Protein AF-A0A929VY79-F1 (afdb_monomer_lite)

Radius of gyration: 21.73 Å; chains: 1; bounding box: 60×68×53 Å

Structure (mmCIF, N/CA/C/O backbone):
data_AF-A0A929VY79-F1
#
_entry.id   AF-A0A929VY79-F1
#
loop_
_atom_site.group_PDB
_atom_site.id
_atom_site.type_symbol
_atom_site.label_atom_id
_atom_site.label_alt_id
_atom_site.label_comp_id
_atom_site.label_asym_id
_atom_site.label_entity_id
_atom_site.label_seq_id
_atom_site.pdbx_PDB_ins_code
_atom_site.Cartn_x
_atom_site.Cartn_y
_atom_site.Cartn_z
_atom_site.occupancy
_atom_site.B_iso_or_equiv
_atom_site.auth_seq_id
_atom_site.auth_comp_id
_atom_site.auth_asym_id
_atom_site.auth_atom_id
_atom_site.pdbx_PDB_model_num
ATOM 1 N N . MET A 1 1 ? 11.518 -17.058 -21.622 1.00 35.19 1 MET A N 1
ATOM 2 C CA . MET A 1 1 ? 11.245 -16.508 -20.277 1.00 35.19 1 MET A CA 1
ATOM 3 C C . MET A 1 1 ? 9.741 -16.326 -20.162 1.00 35.19 1 MET A C 1
ATOM 5 O O . MET A 1 1 ? 9.168 -15.669 -21.018 1.00 35.19 1 MET A O 1
ATOM 9 N N . LYS A 1 2 ? 9.074 -17.011 -19.225 1.00 28.89 2 LYS A N 1
ATOM 10 C CA . LYS A 1 2 ? 7.622 -16.865 -19.036 1.00 28.89 2 LYS A CA 1
ATOM 11 C C . LYS A 1 2 ? 7.381 -15.533 -18.327 1.00 28.89 2 LYS A C 1
ATOM 13 O O . LYS A 1 2 ? 7.848 -15.357 -17.208 1.00 28.89 2 LYS A O 1
ATOM 18 N N . HIS A 1 3 ? 6.718 -14.594 -18.994 1.00 31.27 3 HIS A N 1
ATOM 19 C CA . HIS A 1 3 ? 6.299 -13.338 -18.381 1.00 31.27 3 HIS A CA 1
ATOM 20 C C . HIS A 1 3 ? 5.270 -13.657 -17.288 1.00 31.27 3 HIS A C 1
ATOM 22 O O . HIS A 1 3 ? 4.170 -14.117 -17.598 1.00 31.27 3 HIS A O 1
ATOM 28 N N . LYS A 1 4 ? 5.642 -13.469 -16.015 1.00 34.84 4 LYS A N 1
ATOM 29 C CA . LYS A 1 4 ? 4.713 -13.563 -14.882 1.00 34.84 4 LYS A CA 1
ATOM 30 C C . LYS A 1 4 ? 3.628 -12.502 -15.065 1.00 34.84 4 LYS A C 1
ATOM 32 O O . LYS A 1 4 ? 3.934 -11.320 -15.214 1.00 34.84 4 LYS A O 1
ATOM 37 N N . LYS A 1 5 ? 2.364 -12.919 -15.102 1.00 34.12 5 LYS A N 1
ATOM 38 C CA . LYS A 1 5 ? 1.226 -12.026 -15.344 1.00 34.12 5 LYS A CA 1
ATOM 39 C C . LYS A 1 5 ? 0.793 -11.383 -14.022 1.00 34.12 5 LYS A C 1
ATOM 41 O O . LYS A 1 5 ? 0.093 -12.012 -13.226 1.00 34.12 5 LYS A O 1
ATOM 46 N N . PHE A 1 6 ? 1.236 -10.150 -13.793 1.00 30.81 6 PHE A N 1
ATOM 47 C CA . PHE A 1 6 ? 0.768 -9.295 -12.702 1.00 30.81 6 PHE A CA 1
ATOM 48 C C . PHE A 1 6 ? -0.335 -8.371 -13.220 1.00 30.81 6 PHE A C 1
ATOM 50 O O . PHE A 1 6 ? -0.152 -7.692 -14.229 1.00 30.81 6 PHE A O 1
ATOM 57 N N . GLU A 1 7 ? -1.474 -8.335 -12.533 1.00 37.69 7 GLU A N 1
ATOM 58 C CA . GLU A 1 7 ? -2.544 -7.373 -12.808 1.00 37.69 7 GLU A CA 1
ATOM 59 C C . GLU A 1 7 ? -2.529 -6.312 -11.704 1.00 37.69 7 GLU A C 1
ATOM 61 O O . GLU A 1 7 ? -2.664 -6.631 -10.520 1.00 37.69 7 GLU A O 1
ATOM 66 N N . LEU A 1 8 ? -2.293 -5.050 -12.079 1.00 35.22 8 LEU A N 1
ATOM 67 C CA . LEU A 1 8 ? -2.268 -3.928 -11.140 1.00 35.22 8 LEU A CA 1
ATOM 68 C C . LEU A 1 8 ? -3.655 -3.733 -10.519 1.00 35.22 8 LEU A C 1
ATOM 70 O O . LEU A 1 8 ? -4.655 -3.607 -11.225 1.00 35.22 8 LEU A O 1
ATOM 74 N N . CYS A 1 9 ? -3.710 -3.643 -9.192 1.00 39.47 9 CYS A N 1
ATOM 75 C CA . CYS A 1 9 ? -4.943 -3.347 -8.468 1.00 39.47 9 CYS A CA 1
ATOM 76 C C . CYS A 1 9 ? -5.201 -1.833 -8.505 1.00 39.47 9 CYS A C 1
ATOM 78 O O . CYS A 1 9 ? -4.899 -1.112 -7.553 1.00 39.47 9 CYS A O 1
ATOM 80 N N . ILE A 1 10 ? -5.714 -1.324 -9.626 1.00 34.12 10 ILE A N 1
ATOM 81 C CA . ILE A 1 10 ? -5.954 0.111 -9.818 1.00 34.12 10 ILE A CA 1
ATOM 82 C C . ILE A 1 10 ? -7.370 0.476 -9.361 1.00 34.12 10 ILE A C 1
ATOM 84 O O . ILE A 1 10 ? -8.349 0.090 -9.992 1.00 34.12 10 ILE A O 1
ATOM 88 N N . ASN A 1 11 ? -7.496 1.264 -8.289 1.00 35.34 11 ASN A N 1
ATOM 89 C CA . ASN A 1 11 ? -8.763 1.931 -7.972 1.00 35.34 11 ASN A CA 1
ATOM 90 C C . ASN A 1 11 ? -8.927 3.164 -8.887 1.00 35.34 11 ASN A C 1
ATOM 92 O O . ASN A 1 11 ? -8.147 4.121 -8.792 1.00 35.34 11 ASN A O 1
ATOM 96 N N . THR A 1 12 ? -9.914 3.106 -9.785 1.00 35.81 12 THR A N 1
ATOM 97 C CA . THR A 1 12 ? -10.215 4.098 -10.834 1.00 35.81 12 THR A CA 1
ATOM 98 C C . THR A 1 12 ? -11.176 5.207 -10.390 1.00 35.81 12 THR A C 1
ATOM 100 O O . THR A 1 12 ? -11.434 6.130 -11.163 1.00 35.81 12 THR A O 1
ATOM 103 N N . ASN A 1 13 ? -11.692 5.169 -9.157 1.00 38.28 13 ASN A N 1
ATOM 104 C CA . ASN A 1 13 ? -12.671 6.138 -8.667 1.00 38.28 13 ASN A CA 1
ATOM 105 C C . ASN A 1 13 ? -11.988 7.296 -7.926 1.00 38.28 13 ASN A C 1
ATOM 107 O O . ASN A 1 13 ? -11.875 7.300 -6.706 1.00 38.28 13 ASN A O 1
ATOM 111 N N . ILE A 1 14 ? -11.526 8.296 -8.676 1.00 41.66 14 ILE A N 1
ATOM 112 C CA . ILE A 1 14 ? -11.163 9.610 -8.124 1.00 41.66 14 ILE A CA 1
ATOM 113 C C . ILE A 1 14 ? -12.083 10.654 -8.766 1.00 41.66 14 ILE A C 1
ATOM 115 O O . ILE A 1 14 ? -11.667 11.462 -9.590 1.00 41.66 14 ILE A O 1
ATOM 119 N N . LYS A 1 15 ? -13.384 10.582 -8.470 1.00 40.06 15 LYS A N 1
ATOM 120 C CA . LYS A 1 15 ? -14.317 11.679 -8.754 1.00 40.06 15 LYS A CA 1
ATOM 121 C C . LYS A 1 15 ? -14.782 12.253 -7.424 1.00 40.06 15 LYS A C 1
ATOM 123 O O . LYS A 1 15 ? -15.403 11.552 -6.636 1.00 40.06 15 LYS A O 1
ATOM 128 N N . GLU A 1 16 ? -14.434 13.509 -7.176 1.00 43.78 16 GLU A N 1
ATOM 129 C CA . GLU A 1 16 ? -14.869 14.269 -6.005 1.00 43.78 16 GLU A CA 1
ATOM 130 C C . GLU A 1 16 ? -16.394 14.476 -6.043 1.00 43.78 16 GLU A C 1
ATOM 132 O O . GLU A 1 16 ? -16.943 14.879 -7.072 1.00 43.78 16 GLU A O 1
ATOM 137 N N . SER A 1 17 ? -17.091 14.205 -4.936 1.00 41.47 17 SER A N 1
ATOM 138 C CA . SER A 1 17 ? -18.540 14.417 -4.807 1.00 41.47 17 SER A CA 1
ATOM 139 C C . SER A 1 17 ? -18.849 15.694 -4.015 1.00 41.47 17 SER A C 1
ATOM 141 O O . SER A 1 17 ? -18.441 15.851 -2.865 1.00 41.47 17 SER A O 1
ATOM 143 N N . PHE A 1 18 ? -19.616 16.610 -4.614 1.00 35.31 18 PHE A N 1
ATOM 144 C CA . PHE A 1 18 ? -20.113 17.836 -3.975 1.00 35.31 18 PHE A CA 1
ATOM 145 C C . PHE A 1 18 ? -21.610 17.694 -3.654 1.00 35.31 18 PHE A C 1
ATOM 147 O O . PHE A 1 18 ? -22.375 17.250 -4.509 1.00 35.31 18 PHE A O 1
ATOM 154 N N . VAL A 1 19 ? -22.052 18.100 -2.455 1.00 37.78 19 VAL A N 1
ATOM 155 C CA . VAL A 1 19 ? -23.484 18.125 -2.077 1.00 37.78 19 VAL A CA 1
ATOM 156 C C . VAL A 1 19 ? -23.919 19.543 -1.709 1.00 37.78 19 VAL A C 1
ATOM 158 O O . VAL A 1 19 ? -23.221 20.255 -0.986 1.00 37.78 19 VAL A O 1
ATOM 161 N N . PHE A 1 20 ? -25.096 19.946 -2.198 1.00 36.81 20 PHE A N 1
ATOM 162 C CA . PHE A 1 20 ? -25.725 21.231 -1.890 1.00 36.81 20 PHE A CA 1
ATOM 163 C C . PHE A 1 20 ? -26.522 21.147 -0.582 1.00 36.81 20 PHE A C 1
ATOM 165 O O . PHE A 1 20 ? -27.425 20.322 -0.460 1.00 36.81 20 PHE A O 1
ATOM 172 N N . THR A 1 21 ? -26.246 22.027 0.380 1.00 35.50 21 THR A N 1
ATOM 173 C CA . THR A 1 21 ? -27.110 22.221 1.556 1.00 35.50 21 THR A CA 1
ATOM 174 C C . THR A 1 21 ? -27.981 23.460 1.358 1.00 35.50 21 THR A C 1
ATOM 176 O O . THR A 1 21 ? -27.457 24.573 1.328 1.00 35.50 21 THR A O 1
ATOM 179 N N . ASN A 1 22 ? -29.301 23.285 1.234 1.00 38.09 22 ASN A N 1
ATOM 180 C CA . ASN A 1 22 ? -30.251 24.400 1.257 1.00 38.09 22 ASN A CA 1
ATOM 181 C C . ASN A 1 22 ? -30.500 24.840 2.706 1.00 38.09 22 ASN A C 1
ATOM 183 O O . ASN A 1 22 ? -30.800 24.016 3.567 1.00 38.09 22 ASN A O 1
ATOM 187 N N . LYS A 1 23 ? -30.435 26.147 2.957 1.00 39.09 23 LYS A N 1
ATOM 188 C CA . LYS A 1 23 ? -31.137 26.780 4.075 1.00 39.09 23 LYS A CA 1
ATOM 189 C C . LYS A 1 23 ? -32.057 27.818 3.447 1.00 39.09 23 LYS A C 1
ATOM 191 O O . LYS A 1 23 ? -31.562 28.782 2.871 1.00 39.09 23 LYS A O 1
ATOM 196 N N . ASP A 1 24 ? -33.362 27.553 3.470 1.00 44.84 24 ASP A N 1
ATOM 197 C CA . ASP A 1 24 ? -34.382 28.448 2.921 1.00 44.84 24 ASP A CA 1
ATOM 198 C C . ASP A 1 24 ? -34.228 29.847 3.507 1.00 44.84 24 ASP A C 1
ATOM 200 O O . ASP A 1 24 ? -34.449 30.042 4.702 1.00 44.84 24 ASP A O 1
ATOM 204 N N . ILE A 1 25 ? -33.859 30.818 2.670 1.00 40.34 25 ILE A N 1
ATOM 205 C CA . ILE A 1 25 ? -34.082 32.235 2.941 1.00 40.34 25 ILE A CA 1
ATOM 206 C C . ILE A 1 25 ? -34.421 32.902 1.609 1.00 40.34 25 ILE A C 1
ATOM 208 O O . ILE A 1 25 ? -33.609 32.987 0.688 1.00 40.34 25 ILE A O 1
ATOM 212 N N . SER A 1 26 ? -35.671 33.338 1.519 1.00 47.31 26 SER A N 1
ATOM 213 C CA . SER A 1 26 ? -36.217 34.174 0.461 1.00 47.31 26 SER A CA 1
ATOM 214 C C . SER A 1 26 ? -35.344 35.410 0.215 1.00 47.31 26 SER A C 1
ATOM 216 O O . SER A 1 26 ? -35.137 36.208 1.126 1.00 47.31 26 SER A O 1
ATOM 218 N N . GLY A 1 27 ? -34.908 35.594 -1.032 1.00 46.12 27 GLY A N 1
ATOM 219 C CA . GLY A 1 27 ? -34.558 36.908 -1.574 1.00 46.12 27 GLY A CA 1
ATOM 220 C C . GLY A 1 27 ? -33.243 37.530 -1.101 1.00 46.12 27 GLY A C 1
ATOM 221 O O . GLY A 1 27 ? -33.263 38.616 -0.544 1.00 46.12 27 GLY A O 1
ATOM 222 N N . LEU A 1 28 ? -32.100 36.904 -1.390 1.00 38.44 28 LEU A N 1
ATOM 223 C CA . LEU A 1 28 ? -30.828 37.595 -1.655 1.00 38.44 28 LEU A CA 1
ATOM 224 C C . LEU A 1 28 ? -29.863 36.579 -2.280 1.00 38.44 28 LEU A C 1
ATOM 226 O O . LEU A 1 28 ? -29.852 35.423 -1.859 1.00 38.44 28 LEU A O 1
ATOM 230 N N . HIS A 1 29 ? -29.061 36.971 -3.274 1.00 42.94 29 HIS A N 1
ATOM 231 C CA . HIS A 1 29 ? -28.022 36.105 -3.848 1.00 42.94 29 HIS A CA 1
ATOM 232 C C . HIS A 1 29 ? -26.925 35.837 -2.806 1.00 42.94 29 HIS A C 1
ATOM 234 O O . HIS A 1 29 ? -25.891 36.501 -2.788 1.00 42.94 29 HIS A O 1
ATOM 240 N N . THR A 1 30 ? -27.155 34.885 -1.906 1.00 33.97 30 THR A N 1
ATOM 241 C CA . THR A 1 30 ? -26.137 34.407 -0.973 1.00 33.97 30 THR A CA 1
ATOM 242 C C . THR A 1 30 ? -25.240 33.386 -1.681 1.00 33.97 30 THR A C 1
ATOM 244 O O . THR A 1 30 ? -25.733 32.551 -2.448 1.00 33.97 30 THR A O 1
ATOM 247 N N . PRO A 1 31 ? -23.910 33.442 -1.476 1.00 40.50 31 PRO A N 1
ATOM 248 C CA . PRO A 1 31 ? -23.008 32.443 -2.029 1.00 40.50 31 PRO A CA 1
ATOM 249 C C . PRO A 1 31 ? -23.367 31.065 -1.464 1.00 40.50 31 PRO A C 1
ATOM 251 O O . PRO A 1 31 ? -23.465 30.874 -0.251 1.00 40.50 31 PRO A O 1
ATOM 254 N N . ARG A 1 32 ? -23.577 30.094 -2.357 1.00 39.12 32 ARG A N 1
ATOM 255 C CA . ARG A 1 32 ? -23.758 28.690 -1.980 1.00 39.12 32 ARG A CA 1
ATOM 256 C C . ARG A 1 32 ? -22.394 28.129 -1.596 1.00 39.12 32 ARG A C 1
ATOM 258 O O . ARG A 1 32 ? -21.509 28.035 -2.441 1.00 39.12 32 ARG A O 1
ATOM 265 N N . PHE A 1 33 ? -22.220 27.768 -0.332 1.00 41.59 33 PHE A N 1
ATOM 266 C CA . PHE A 1 33 ? -21.015 27.081 0.118 1.00 41.59 33 PHE A CA 1
ATOM 267 C C . PHE A 1 33 ? -21.108 25.595 -0.243 1.00 41.59 33 PHE A C 1
ATOM 269 O O . PHE A 1 33 ? -22.114 24.941 0.035 1.00 41.59 33 PHE A O 1
ATOM 276 N N . PHE A 1 34 ? -20.066 25.067 -0.881 1.00 38.44 34 PHE A N 1
ATOM 277 C CA . PHE A 1 34 ? -19.954 23.646 -1.194 1.00 38.44 34 PHE A CA 1
ATOM 278 C C . PHE A 1 34 ? -19.442 22.901 0.035 1.00 38.44 34 PHE A C 1
ATOM 280 O O . PHE A 1 34 ? -18.415 23.273 0.604 1.00 38.44 34 PHE A O 1
ATOM 287 N N . LYS A 1 35 ? -20.122 21.822 0.424 1.00 40.78 35 LYS A N 1
ATOM 288 C CA . LYS A 1 35 ? -19.535 20.838 1.331 1.00 40.78 35 LYS A CA 1
ATOM 289 C C . LYS A 1 35 ? -18.908 19.738 0.481 1.00 40.78 35 LYS A C 1
ATOM 291 O O . LYS A 1 35 ? -19.598 19.113 -0.324 1.00 40.78 35 LYS A O 1
ATOM 296 N N . PHE A 1 36 ? -17.610 19.517 0.659 1.00 45.38 36 PHE A N 1
ATOM 297 C CA . PHE A 1 36 ? -16.932 18.350 0.105 1.00 45.38 36 PHE A CA 1
ATOM 298 C C . PHE A 1 36 ? -17.491 17.095 0.781 1.00 45.38 36 PHE A C 1
ATOM 300 O O . PHE A 1 36 ? -17.439 16.978 2.009 1.00 45.38 36 PHE A O 1
ATOM 307 N N . VAL A 1 37 ? -18.074 16.191 -0.003 1.00 51.88 37 VAL A N 1
ATOM 308 C CA . VAL A 1 37 ? -18.674 14.945 0.484 1.00 51.88 37 VAL A CA 1
ATOM 309 C C . VAL A 1 37 ? -17.763 13.805 0.087 1.00 51.88 37 VAL A C 1
ATOM 311 O O . VAL A 1 37 ? -18.036 13.094 -0.869 1.00 51.88 37 VAL A O 1
ATOM 314 N N . GLY A 1 38 ? -16.664 13.697 0.834 1.00 59.91 38 GLY A N 1
ATOM 315 C CA . GLY A 1 38 ? -15.724 12.582 0.829 1.00 59.91 38 GLY A CA 1
ATOM 316 C C . GLY A 1 38 ? -15.157 12.148 -0.529 1.00 59.91 38 GLY A C 1
ATOM 317 O O . GLY A 1 38 ? -15.477 12.672 -1.594 1.00 59.91 38 GLY A O 1
ATOM 318 N N . LEU A 1 39 ? -14.258 11.173 -0.482 1.00 69.50 39 LEU A N 1
ATOM 319 C CA . LEU A 1 39 ? -13.708 10.513 -1.663 1.00 69.50 39 LEU A CA 1
ATOM 320 C C . LEU A 1 39 ? -14.334 9.118 -1.773 1.00 69.50 39 LEU A C 1
ATOM 322 O O . LEU A 1 39 ? -14.190 8.341 -0.822 1.00 69.50 39 LEU A O 1
ATOM 326 N N . PRO A 1 40 ? -15.016 8.771 -2.881 1.00 76.50 40 PRO A N 1
ATOM 327 C CA . PRO A 1 40 ? -15.512 7.415 -3.074 1.00 76.50 40 PRO A CA 1
ATOM 328 C C . PRO A 1 40 ? -14.335 6.439 -3.133 1.00 76.50 40 PRO A C 1
ATOM 330 O O . PRO A 1 40 ? -13.325 6.685 -3.791 1.00 76.50 40 PRO A O 1
ATOM 333 N N . PHE A 1 41 ? -14.459 5.318 -2.436 1.00 79.44 41 PHE A N 1
ATOM 334 C CA . PHE A 1 41 ? -13.397 4.339 -2.290 1.00 79.44 41 PHE A CA 1
ATOM 335 C C . PHE A 1 41 ? -13.966 2.925 -2.317 1.00 79.44 41 PHE A C 1
ATOM 337 O O . PHE A 1 41 ? -14.743 2.535 -1.454 1.00 79.44 41 PHE A O 1
ATOM 344 N N . THR A 1 42 ? -13.552 2.125 -3.295 1.00 78.00 42 THR A N 1
ATOM 345 C CA . THR A 1 42 ? -13.993 0.734 -3.419 1.00 78.00 42 THR A CA 1
ATOM 346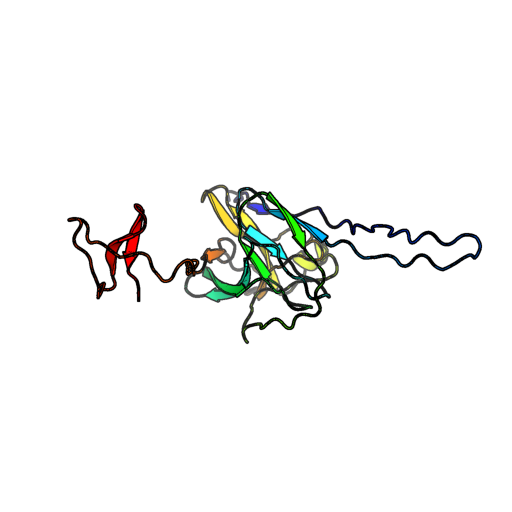 C C . THR A 1 42 ? -12.875 -0.203 -2.977 1.00 78.00 42 THR A C 1
ATOM 348 O O . THR A 1 42 ? -11.764 -0.154 -3.510 1.00 78.00 42 THR A O 1
ATOM 351 N N . MET A 1 43 ? -13.176 -1.085 -2.026 1.00 78.38 43 MET A N 1
ATOM 352 C CA . MET A 1 43 ? -12.316 -2.201 -1.649 1.00 78.38 43 MET A CA 1
ATOM 353 C C . MET A 1 43 ? -12.708 -3.436 -2.459 1.00 78.38 43 MET A C 1
ATOM 355 O O . MET A 1 43 ? -13.864 -3.863 -2.445 1.00 78.38 43 MET A O 1
ATOM 359 N N . SER A 1 44 ? -11.743 -4.025 -3.161 1.00 74.00 44 SER A N 1
ATOM 360 C CA . SER A 1 44 ? -11.973 -5.242 -3.944 1.00 74.00 44 SER A CA 1
ATOM 361 C C . SER A 1 44 ? -12.043 -6.491 -3.054 1.00 74.00 44 SER A C 1
ATOM 363 O O . SER A 1 44 ? -11.686 -6.460 -1.875 1.00 74.00 44 SER A O 1
ATOM 365 N N . ALA A 1 45 ? -12.420 -7.631 -3.644 1.00 72.06 45 ALA A N 1
ATOM 366 C CA . ALA A 1 45 ? -12.360 -8.944 -2.990 1.00 72.06 45 ALA A CA 1
ATOM 367 C C . ALA A 1 45 ? -10.948 -9.326 -2.507 1.00 72.06 45 ALA A C 1
ATOM 369 O O . ALA A 1 45 ? -10.810 -10.212 -1.668 1.00 72.06 45 ALA A O 1
ATOM 370 N N . ALA A 1 46 ? -9.909 -8.644 -2.999 1.00 69.06 46 ALA A N 1
ATOM 371 C CA . ALA A 1 46 ? -8.545 -8.835 -2.541 1.00 69.06 46 ALA A CA 1
ATOM 372 C C . ALA A 1 46 ? -8.302 -8.269 -1.132 1.00 69.06 46 ALA A C 1
ATOM 374 O O . ALA A 1 46 ? -7.309 -8.643 -0.526 1.00 69.06 46 ALA A O 1
ATOM 375 N N . GLN A 1 47 ? -9.185 -7.407 -0.603 1.00 81.81 47 GLN A N 1
ATOM 376 C CA . GLN A 1 47 ? -9.112 -6.833 0.755 1.00 81.81 47 GLN A CA 1
ATOM 377 C C . GLN A 1 47 ? -7.913 -5.898 1.018 1.00 81.81 47 GLN A C 1
ATOM 379 O O . GLN A 1 47 ? -7.663 -5.514 2.164 1.00 81.81 47 GLN A O 1
ATOM 384 N N . TYR A 1 48 ? -7.205 -5.492 -0.041 1.00 83.94 48 TYR A N 1
ATOM 385 C CA . TYR A 1 48 ? -6.115 -4.517 -0.012 1.00 83.94 48 TYR A CA 1
ATOM 386 C C . TYR A 1 48 ? -6.339 -3.425 -1.060 1.00 83.94 48 TYR A C 1
ATOM 388 O O . TYR A 1 48 ? -6.788 -3.697 -2.176 1.00 83.94 48 TYR A O 1
ATOM 396 N N . ALA A 1 49 ? -5.963 -2.198 -0.713 1.00 86.81 49 ALA A N 1
ATOM 397 C CA . ALA A 1 49 ? -5.907 -1.062 -1.623 1.00 86.81 49 ALA A CA 1
ATOM 398 C C . ALA A 1 49 ? -4.813 -0.079 -1.184 1.00 86.81 49 ALA A C 1
ATOM 400 O O . ALA A 1 49 ? -4.437 -0.040 -0.016 1.00 86.81 49 ALA A O 1
ATOM 401 N N . THR A 1 50 ? -4.292 0.725 -2.109 1.00 91.38 50 THR A N 1
ATOM 402 C CA . THR A 1 50 ? -3.299 1.765 -1.802 1.00 91.38 50 THR A CA 1
ATOM 403 C C . THR A 1 50 ? -3.921 3.155 -1.832 1.00 91.38 50 THR A C 1
ATOM 405 O O . THR A 1 50 ? -4.849 3.412 -2.601 1.00 91.38 50 THR A O 1
ATOM 408 N N . TYR A 1 51 ? -3.397 4.059 -1.005 1.00 92.50 51 TYR A N 1
ATOM 409 C CA . TYR A 1 51 ? -3.830 5.453 -0.965 1.00 92.50 51 TYR A CA 1
ATOM 410 C C . TYR A 1 51 ? -2.660 6.393 -0.668 1.00 92.50 51 TYR A C 1
ATOM 412 O O . TYR A 1 51 ? -1.782 6.084 0.142 1.00 92.50 51 TYR A O 1
ATOM 420 N N . TYR A 1 52 ? -2.678 7.550 -1.322 1.00 93.88 52 TYR A N 1
ATOM 421 C CA . TYR A 1 52 ? -1.834 8.703 -1.042 1.00 93.88 52 TYR A CA 1
ATOM 422 C C . TYR A 1 52 ? -2.619 9.978 -1.372 1.00 93.88 52 TYR A C 1
ATOM 424 O O . TYR A 1 52 ? -3.321 10.022 -2.380 1.00 93.88 52 TYR A O 1
ATOM 432 N N . GLY A 1 53 ? -2.496 11.018 -0.552 1.00 90.81 53 GLY A N 1
ATOM 433 C CA . GLY A 1 53 ? -3.192 12.287 -0.764 1.00 90.81 53 GLY A CA 1
ATOM 434 C C . GLY A 1 53 ? -2.582 13.425 0.046 1.00 90.81 53 GLY A C 1
ATOM 435 O O . GLY A 1 53 ? -1.822 13.192 0.983 1.00 90.81 53 GLY A O 1
ATOM 436 N N . ASP A 1 54 ? -2.920 14.658 -0.315 1.00 91.88 54 ASP A N 1
ATOM 437 C CA . ASP A 1 54 ? -2.425 15.902 0.293 1.00 91.88 54 ASP A CA 1
ATOM 438 C C . ASP A 1 54 ? -3.240 16.350 1.517 1.00 91.88 54 ASP A C 1
ATOM 440 O O . ASP A 1 54 ? -2.837 17.251 2.253 1.00 91.88 54 ASP A O 1
ATOM 444 N N . LYS A 1 55 ? -4.392 15.718 1.746 1.00 88.44 55 LYS A N 1
ATOM 445 C CA . LYS A 1 55 ? -5.285 15.971 2.875 1.00 88.44 55 LYS A CA 1
ATOM 446 C C . LYS A 1 55 ? -5.320 14.775 3.811 1.00 88.44 55 LYS A C 1
ATOM 448 O O . LYS A 1 55 ? -5.271 13.623 3.382 1.00 88.44 55 LYS A O 1
ATOM 453 N N . THR A 1 56 ? -5.480 15.070 5.096 1.00 89.88 56 THR A N 1
ATOM 454 C CA . THR A 1 56 ? -5.780 14.051 6.095 1.00 89.88 56 THR A CA 1
ATOM 455 C C . THR A 1 56 ? -7.173 13.483 5.844 1.00 89.88 56 THR A C 1
ATOM 457 O O . THR A 1 56 ? -8.139 14.236 5.686 1.00 89.88 56 THR A O 1
ATOM 460 N N . VAL A 1 57 ? -7.281 12.156 5.831 1.00 90.56 57 VAL A N 1
ATOM 461 C CA . VAL A 1 57 ? -8.551 11.449 5.642 1.00 90.56 57 VAL A CA 1
ATOM 462 C C . VAL A 1 57 ? -8.816 10.470 6.773 1.00 90.56 57 VAL A C 1
ATOM 464 O O . VAL A 1 57 ? -7.900 9.846 7.310 1.00 90.56 57 VAL A O 1
ATOM 467 N N . LYS A 1 58 ? -10.087 10.326 7.131 1.00 88.31 58 LYS A N 1
ATOM 468 C CA . LYS A 1 58 ? -10.578 9.340 8.081 1.00 88.31 58 LYS A CA 1
ATOM 469 C C . LYS A 1 58 ? -11.264 8.214 7.324 1.00 88.31 58 LYS A C 1
ATOM 471 O O . LYS A 1 58 ? -12.157 8.439 6.510 1.00 88.31 58 LYS A O 1
ATOM 476 N N . LEU A 1 59 ? -10.820 6.998 7.601 1.00 88.44 59 LEU A N 1
ATOM 477 C CA . LEU A 1 59 ? -11.401 5.782 7.074 1.00 88.44 59 LEU A CA 1
ATOM 478 C C . LEU A 1 59 ? -12.663 5.417 7.878 1.00 88.44 59 LEU A C 1
ATOM 480 O O . LEU A 1 59 ? -12.660 5.532 9.114 1.00 88.44 59 LEU A O 1
ATOM 484 N N . PRO A 1 60 ? -13.727 4.947 7.207 1.00 86.88 60 PRO A N 1
ATOM 485 C CA . PRO A 1 60 ? -14.904 4.404 7.871 1.00 86.88 60 PRO A CA 1
ATOM 486 C C . PRO A 1 60 ? -14.586 3.114 8.640 1.00 86.88 60 PRO A C 1
ATOM 488 O O . PRO A 1 60 ? -13.531 2.496 8.479 1.00 86.88 60 PRO A O 1
ATOM 491 N N . ALA A 1 61 ? -15.528 2.694 9.487 1.00 82.69 61 ALA A N 1
ATOM 492 C CA . ALA A 1 61 ? -15.397 1.472 10.273 1.00 82.69 61 ALA A CA 1
ATOM 493 C C . ALA A 1 61 ? -15.152 0.237 9.382 1.00 82.69 61 ALA A C 1
ATOM 495 O O . ALA A 1 61 ? -15.738 0.095 8.310 1.00 82.69 61 ALA A O 1
ATOM 496 N N . GLY A 1 62 ? -14.289 -0.668 9.849 1.00 81.06 62 GLY A N 1
ATOM 497 C CA . GLY A 1 62 ? -13.911 -1.883 9.120 1.00 81.06 62 GLY A CA 1
ATOM 498 C C . GLY A 1 62 ? -12.740 -1.718 8.145 1.00 81.06 62 GLY A C 1
ATOM 499 O O . GLY A 1 62 ? -12.300 -2.720 7.578 1.00 81.06 62 GLY A O 1
ATOM 500 N N . LEU A 1 63 ? -12.213 -0.499 7.980 1.00 86.50 63 LEU A N 1
ATOM 501 C CA . LEU A 1 63 ? -10.977 -0.225 7.251 1.00 86.50 63 LEU A CA 1
ATOM 502 C C . LEU A 1 63 ? -9.851 0.195 8.205 1.00 86.50 63 LEU A C 1
ATOM 504 O O . LEU A 1 63 ? -10.065 0.965 9.141 1.00 86.50 63 LEU A O 1
ATOM 508 N N . THR A 1 64 ? -8.636 -0.259 7.908 1.00 88.94 64 THR A N 1
ATOM 509 C CA . THR A 1 64 ? -7.415 0.093 8.646 1.00 88.94 64 THR A CA 1
ATOM 510 C C . THR A 1 64 ? -6.338 0.531 7.667 1.00 88.94 64 THR A C 1
ATOM 512 O O . THR A 1 64 ? -6.069 -0.168 6.691 1.00 88.94 64 THR A O 1
ATOM 515 N N . ALA A 1 65 ? -5.705 1.669 7.931 1.00 91.69 65 ALA A N 1
ATOM 516 C CA . ALA A 1 65 ? -4.527 2.127 7.214 1.00 91.69 65 ALA A CA 1
ATOM 517 C C . ALA A 1 65 ? -3.261 1.525 7.821 1.00 91.69 65 ALA A C 1
ATOM 519 O O . ALA A 1 65 ? -3.117 1.433 9.043 1.00 91.69 65 ALA A O 1
ATOM 520 N N . ASN A 1 66 ? -2.319 1.167 6.958 1.00 91.50 66 ASN A N 1
ATOM 521 C CA . ASN A 1 66 ? -1.037 0.611 7.345 1.00 91.50 66 ASN A CA 1
ATOM 522 C C . ASN A 1 66 ? 0.091 1.298 6.575 1.00 91.50 66 ASN A C 1
ATOM 524 O O . ASN A 1 66 ? -0.004 1.469 5.360 1.00 91.50 66 ASN A O 1
ATOM 528 N N . VAL A 1 67 ? 1.177 1.632 7.268 1.00 93.00 67 VAL A N 1
ATOM 529 C CA . VAL A 1 67 ? 2.462 1.945 6.625 1.00 93.00 67 VAL A CA 1
ATOM 530 C C . VAL A 1 67 ? 3.221 0.654 6.330 1.00 93.00 67 VAL A C 1
ATOM 532 O O . VAL A 1 67 ? 2.884 -0.391 6.890 1.00 93.00 67 VAL A O 1
ATOM 535 N N . GLY A 1 68 ? 4.215 0.704 5.447 1.00 90.00 68 GLY A N 1
ATOM 536 C CA . GLY A 1 68 ? 4.980 -0.472 5.037 1.00 90.00 68 GLY A CA 1
ATOM 537 C C . GLY A 1 68 ? 6.476 -0.283 5.243 1.00 90.00 68 GLY A C 1
ATOM 538 O O . GLY A 1 68 ? 7.014 0.758 4.889 1.00 90.00 68 GLY A O 1
ATOM 539 N N . GLU A 1 69 ? 7.144 -1.299 5.776 1.00 89.56 69 GLU A N 1
ATOM 540 C CA . GLU A 1 69 ? 8.600 -1.377 5.886 1.00 89.56 69 GLU A CA 1
ATOM 541 C C . GLU A 1 69 ? 9.116 -2.603 5.125 1.00 89.56 69 GLU A C 1
ATOM 543 O O . GLU A 1 69 ? 8.589 -3.710 5.268 1.00 89.56 69 GLU A O 1
ATOM 548 N N . ILE A 1 70 ? 10.149 -2.418 4.312 1.00 87.44 70 ILE A N 1
ATOM 549 C CA . ILE A 1 70 ? 10.775 -3.475 3.524 1.00 87.44 70 ILE A CA 1
ATOM 550 C C . ILE A 1 70 ? 11.695 -4.312 4.420 1.00 87.44 70 ILE A C 1
ATOM 552 O O . ILE A 1 70 ? 12.718 -3.835 4.915 1.00 87.44 70 ILE A O 1
ATOM 556 N N . ASP A 1 71 ? 11.377 -5.600 4.562 1.00 83.56 71 ASP A N 1
ATOM 557 C CA . ASP A 1 71 ? 12.311 -6.622 5.035 1.00 83.56 71 ASP A CA 1
ATOM 558 C C . ASP A 1 71 ? 13.052 -7.190 3.815 1.00 83.56 71 ASP A C 1
ATOM 560 O O . ASP A 1 71 ? 12.582 -8.113 3.142 1.00 83.56 71 ASP A O 1
ATOM 564 N N . ALA A 1 72 ? 14.210 -6.598 3.508 1.00 76.44 72 ALA A N 1
ATOM 565 C CA . ALA A 1 72 ? 15.016 -6.960 2.342 1.00 76.44 72 ALA A CA 1
ATOM 566 C C . ALA A 1 72 ? 15.557 -8.398 2.403 1.00 76.44 72 ALA A C 1
ATOM 568 O O . ALA A 1 72 ? 15.790 -8.994 1.357 1.00 76.44 72 ALA A O 1
ATOM 569 N N . GLN A 1 73 ? 15.735 -8.967 3.602 1.00 76.38 73 GLN A N 1
ATOM 570 C CA . GLN A 1 73 ? 16.205 -10.347 3.757 1.00 76.38 73 GLN A CA 1
ATOM 571 C C . GLN A 1 73 ? 15.120 -11.353 3.381 1.00 76.38 73 GLN A C 1
ATOM 573 O O . GLN A 1 73 ? 15.420 -12.429 2.869 1.00 76.38 73 GLN A O 1
ATOM 578 N N . LYS A 1 74 ? 13.858 -11.014 3.661 1.00 72.75 74 LYS A N 1
ATOM 579 C CA . LYS A 1 74 ? 12.717 -11.894 3.387 1.00 72.75 74 LYS A CA 1
ATOM 580 C C . LYS A 1 74 ? 11.972 -11.554 2.103 1.00 72.75 74 LYS A C 1
ATOM 582 O O . LYS A 1 74 ? 11.086 -12.313 1.730 1.00 72.75 74 LYS A O 1
ATOM 587 N N . HIS A 1 75 ? 12.300 -10.439 1.449 1.00 77.38 75 HIS A N 1
ATOM 588 C CA . HIS A 1 75 ? 11.542 -9.891 0.319 1.00 77.38 75 HIS A CA 1
ATOM 589 C C . HIS A 1 75 ? 10.054 -9.693 0.667 1.00 77.38 75 HIS A C 1
ATOM 591 O O . HIS A 1 75 ? 9.150 -10.009 -0.107 1.00 77.38 75 HIS A O 1
ATOM 597 N N . ILE A 1 76 ? 9.786 -9.192 1.876 1.00 81.56 76 ILE A N 1
ATOM 598 C CA . ILE A 1 76 ? 8.432 -8.986 2.404 1.00 81.56 76 ILE A CA 1
ATOM 599 C C . ILE A 1 76 ? 8.254 -7.512 2.750 1.00 81.56 76 ILE A C 1
ATOM 601 O O . ILE A 1 76 ? 9.144 -6.888 3.326 1.00 81.56 76 ILE A O 1
ATOM 605 N N . LEU A 1 77 ? 7.075 -6.973 2.445 1.00 85.50 77 LEU A N 1
ATOM 606 C CA . LEU A 1 77 ? 6.622 -5.712 3.008 1.00 85.50 77 LEU A CA 1
ATOM 607 C C . LEU A 1 77 ? 5.906 -6.003 4.330 1.00 85.50 77 LEU A C 1
ATOM 609 O O . LEU A 1 77 ? 4.839 -6.632 4.370 1.00 85.50 77 LEU A O 1
ATOM 613 N N . LYS A 1 78 ? 6.516 -5.571 5.427 1.00 86.12 78 LYS A N 1
ATOM 614 C CA . LYS A 1 78 ? 5.925 -5.630 6.756 1.00 86.12 78 LYS A CA 1
ATOM 615 C C . LYS A 1 78 ? 5.016 -4.430 6.932 1.00 86.12 78 LYS A C 1
ATOM 617 O O . LYS A 1 78 ? 5.472 -3.292 6.899 1.00 86.12 78 LYS A O 1
ATOM 622 N N . LEU A 1 79 ? 3.729 -4.684 7.122 1.00 88.00 79 LEU A N 1
ATOM 623 C CA . LEU A 1 79 ? 2.794 -3.608 7.420 1.00 88.00 79 LEU A CA 1
ATOM 624 C C . LEU A 1 79 ? 2.957 -3.127 8.864 1.00 88.00 79 LEU A C 1
ATOM 626 O O . LEU A 1 79 ? 3.585 -3.784 9.685 1.00 88.00 79 LEU A O 1
ATOM 630 N N . THR A 1 80 ? 2.447 -1.955 9.201 1.00 88.69 80 THR A N 1
ATOM 631 C CA . THR A 1 80 ? 2.243 -1.526 10.588 1.00 88.69 80 THR A CA 1
ATOM 632 C C . THR A 1 80 ? 0.984 -0.671 10.620 1.00 88.69 80 THR A C 1
ATOM 634 O O . THR A 1 80 ? 0.928 0.329 9.900 1.00 88.69 80 THR A O 1
ATOM 637 N N . PRO A 1 81 ? -0.040 -1.056 11.401 1.00 88.31 81 PRO A N 1
ATOM 638 C CA . PRO A 1 81 ? -1.298 -0.330 11.426 1.00 88.31 81 PRO A CA 1
ATOM 639 C C . PRO A 1 81 ? -1.115 1.042 12.075 1.00 88.31 81 PRO A C 1
ATOM 641 O O . PRO A 1 81 ? -0.512 1.159 13.140 1.00 88.31 81 PRO A O 1
ATOM 644 N N . ILE A 1 82 ? -1.692 2.066 11.449 1.00 87.69 82 ILE A N 1
ATOM 645 C CA . ILE A 1 82 ? -1.768 3.438 11.981 1.00 87.69 82 ILE A CA 1
ATOM 646 C C . ILE A 1 82 ? -3.200 3.822 12.389 1.00 87.69 82 ILE A C 1
ATOM 648 O O . ILE A 1 82 ? -3.472 4.961 12.759 1.00 87.69 82 ILE A O 1
ATOM 652 N N . GLY A 1 83 ? -4.125 2.858 12.346 1.00 88.38 83 GLY A N 1
ATOM 653 C CA . GLY A 1 83 ? -5.534 3.048 12.683 1.00 88.38 83 GLY A CA 1
ATOM 654 C C . GLY A 1 83 ? -6.358 3.502 11.481 1.00 88.38 83 GLY A C 1
ATOM 655 O O . GLY A 1 83 ? -6.144 3.042 10.361 1.00 88.38 83 GLY A O 1
ATOM 656 N N . ASN A 1 84 ? -7.332 4.376 11.720 1.00 89.62 84 ASN A N 1
ATOM 657 C CA . ASN A 1 84 ? -8.287 4.838 10.713 1.00 89.62 84 ASN A CA 1
ATOM 658 C C . ASN A 1 84 ? -8.084 6.300 10.295 1.00 89.62 84 ASN A C 1
ATOM 660 O O . ASN A 1 84 ? -8.884 6.809 9.524 1.00 89.62 84 ASN A O 1
ATOM 664 N N . VAL A 1 85 ? -7.052 6.989 10.778 1.00 88.75 85 VAL A N 1
ATOM 665 C CA . VAL A 1 85 ? -6.715 8.347 10.329 1.00 88.75 85 VAL A CA 1
ATOM 666 C C . VAL A 1 85 ? -5.437 8.268 9.512 1.00 88.75 85 VAL A C 1
ATOM 668 O O . VAL A 1 85 ? -4.406 7.833 10.016 1.00 88.75 85 VAL A O 1
ATOM 671 N N . VAL A 1 86 ? -5.508 8.682 8.250 1.00 93.56 86 VAL A N 1
ATOM 672 C CA . VAL A 1 86 ? -4.361 8.776 7.344 1.00 93.56 86 VAL A CA 1
ATOM 673 C C . VAL A 1 86 ? -3.944 10.239 7.269 1.00 93.56 86 VAL A C 1
ATOM 675 O O . VAL A 1 86 ? -4.693 11.038 6.704 1.00 93.56 86 VAL A O 1
ATOM 678 N N . PRO A 1 87 ? -2.784 10.621 7.827 1.00 93.38 87 PRO A N 1
ATOM 679 C CA . PRO A 1 87 ? -2.294 11.989 7.725 1.00 93.38 87 PRO A CA 1
ATOM 680 C C . PRO A 1 87 ? -2.003 12.396 6.279 1.00 93.38 87 PRO A C 1
ATOM 682 O O . PRO A 1 87 ? -1.672 11.560 5.434 1.00 93.38 87 PRO A O 1
ATOM 685 N N . ALA A 1 88 ? -2.085 13.697 6.008 1.00 91.38 88 ALA A N 1
ATOM 686 C CA . ALA A 1 88 ? -1.652 14.279 4.742 1.00 91.38 88 ALA A CA 1
ATOM 687 C C . ALA A 1 88 ? -0.237 13.815 4.344 1.00 91.38 88 ALA A C 1
ATOM 689 O O . ALA A 1 88 ? 0.637 13.635 5.194 1.00 91.38 88 ALA A O 1
ATOM 690 N N . ASN A 1 89 ? -0.014 13.644 3.042 1.00 93.50 89 ASN A N 1
ATOM 691 C CA . ASN A 1 89 ? 1.253 13.225 2.435 1.00 93.50 89 ASN A CA 1
ATOM 692 C C . ASN A 1 89 ? 1.804 11.896 2.983 1.00 93.50 89 ASN A C 1
ATOM 694 O O . ASN A 1 89 ? 3.013 11.675 2.991 1.00 93.50 89 ASN A O 1
ATOM 698 N N . THR A 1 90 ? 0.924 10.995 3.430 1.00 94.94 90 THR A N 1
ATOM 699 C CA . THR A 1 90 ? 1.309 9.670 3.934 1.00 94.94 90 THR A CA 1
ATOM 700 C C . THR A 1 90 ? 0.827 8.581 2.984 1.00 94.94 90 THR A C 1
ATOM 702 O O . THR A 1 90 ? -0.371 8.426 2.751 1.00 94.94 90 THR A O 1
ATOM 705 N N . ALA A 1 91 ? 1.765 7.808 2.434 1.00 95.94 91 ALA A N 1
ATOM 706 C CA . ALA A 1 91 ? 1.456 6.658 1.591 1.00 95.94 91 ALA A CA 1
ATOM 707 C C . ALA A 1 91 ? 1.100 5.449 2.460 1.00 95.94 91 ALA A C 1
ATOM 709 O O . ALA A 1 91 ? 1.865 5.078 3.354 1.00 95.94 91 ALA A O 1
ATOM 710 N N . VAL A 1 92 ? -0.056 4.837 2.203 1.00 94.19 92 VAL A N 1
ATOM 711 C CA . VAL A 1 92 ? -0.580 3.738 3.022 1.00 94.19 92 VAL A CA 1
ATOM 712 C C . VAL A 1 92 ? -1.174 2.614 2.186 1.00 94.19 92 VAL A C 1
ATOM 714 O O . VAL A 1 92 ? -1.625 2.801 1.052 1.00 94.19 92 VAL A O 1
ATOM 717 N N . ILE A 1 93 ? -1.228 1.439 2.806 1.00 91.94 93 ILE A N 1
ATOM 718 C CA . ILE A 1 93 ? -2.040 0.306 2.381 1.00 91.94 93 ILE A CA 1
ATOM 719 C C . ILE A 1 93 ? -3.250 0.218 3.298 1.00 91.94 93 ILE A C 1
ATOM 721 O O . ILE A 1 93 ? -3.128 0.021 4.509 1.00 91.94 93 ILE A O 1
ATOM 725 N N . ILE A 1 94 ? -4.426 0.354 2.707 1.00 91.56 94 ILE A N 1
ATOM 726 C CA . ILE A 1 94 ? -5.705 0.181 3.373 1.00 91.56 94 ILE A CA 1
ATOM 727 C C . ILE A 1 94 ? -6.092 -1.293 3.278 1.00 91.56 94 ILE A C 1
ATOM 729 O O . ILE A 1 94 ? -6.096 -1.883 2.198 1.00 91.56 94 ILE A O 1
ATOM 733 N N . THR A 1 95 ? -6.426 -1.874 4.423 1.00 87.50 95 THR A N 1
ATOM 734 C CA . THR A 1 95 ? -6.909 -3.248 4.565 1.00 87.50 95 THR A CA 1
ATOM 735 C C . THR A 1 95 ? -8.321 -3.244 5.115 1.00 87.50 95 THR A C 1
ATOM 737 O O . THR A 1 95 ? -8.608 -2.475 6.034 1.00 87.50 95 THR A O 1
ATOM 740 N N . GLY A 1 96 ? -9.181 -4.120 4.611 1.00 84.19 96 GLY A N 1
ATOM 741 C CA . GLY A 1 96 ? -10.554 -4.225 5.093 1.00 84.19 96 GLY A CA 1
ATOM 742 C C . GLY A 1 96 ? -11.417 -5.140 4.239 1.00 84.19 96 GLY A C 1
ATOM 743 O O . GLY A 1 96 ? -10.940 -5.765 3.295 1.00 84.19 96 GLY A O 1
ATOM 744 N N . SER A 1 97 ? -12.698 -5.236 4.585 1.00 80.06 97 SER A N 1
ATOM 745 C CA . SER A 1 97 ? -13.643 -6.043 3.805 1.00 80.06 97 SER A CA 1
ATOM 746 C C . SER A 1 97 ? -13.902 -5.420 2.434 1.00 80.06 97 SER A C 1
ATOM 748 O O . SER A 1 97 ? -13.807 -4.208 2.270 1.00 80.06 97 SER A O 1
ATOM 750 N N . ALA A 1 98 ? -14.230 -6.252 1.446 1.00 78.62 98 ALA A N 1
ATOM 751 C CA . ALA A 1 98 ? -14.667 -5.764 0.144 1.00 78.62 98 ALA A CA 1
ATOM 752 C C . ALA A 1 98 ? -15.963 -4.953 0.288 1.00 78.62 98 ALA A C 1
ATOM 754 O O . ALA A 1 98 ? -16.834 -5.319 1.079 1.00 78.62 98 ALA A O 1
ATOM 755 N N . GLY A 1 99 ? -16.097 -3.877 -0.481 1.00 80.62 99 GLY A N 1
ATOM 756 C CA . GLY A 1 99 ? -17.261 -3.002 -0.402 1.00 80.62 99 GLY A CA 1
ATOM 757 C C . GLY A 1 99 ? -17.002 -1.601 -0.934 1.00 80.62 99 GLY A C 1
ATOM 758 O O . GLY A 1 99 ? -15.893 -1.265 -1.351 1.00 80.62 99 GLY A O 1
ATOM 759 N N . GLU A 1 100 ? -18.048 -0.784 -0.909 1.00 81.44 100 GLU A N 1
ATOM 760 C CA . GLU A 1 100 ? -17.983 0.638 -1.228 1.00 81.44 100 GLU A CA 1
ATOM 761 C C . GLU A 1 100 ? -17.938 1.457 0.059 1.00 81.44 100 GLU A C 1
ATOM 763 O O . GLU A 1 100 ? -18.677 1.209 1.012 1.00 81.44 100 GLU A O 1
ATOM 768 N N . TYR A 1 101 ? -17.045 2.434 0.075 1.00 83.44 101 TYR A N 1
ATOM 769 C CA . TYR A 1 101 ? -16.739 3.280 1.211 1.00 83.44 101 TYR A CA 1
ATOM 770 C C . TYR A 1 101 ? -16.612 4.730 0.753 1.00 83.44 101 TYR A C 1
ATOM 772 O O . TYR A 1 101 ? -16.342 5.015 -0.413 1.00 83.44 101 TYR A O 1
ATOM 780 N N . THR A 1 102 ? -16.735 5.646 1.705 1.00 81.44 102 THR A N 1
ATOM 781 C CA . THR A 1 102 ? -16.448 7.066 1.507 1.00 81.44 102 THR A CA 1
ATOM 782 C C . THR A 1 102 ? -15.372 7.464 2.504 1.00 81.44 102 THR A C 1
ATOM 784 O O . THR A 1 102 ? -15.521 7.206 3.698 1.00 81.44 102 THR A O 1
ATOM 787 N N . LEU A 1 103 ? -14.272 8.043 2.022 1.00 82.88 103 LEU A N 1
ATOM 788 C CA . LEU A 1 103 ? -13.216 8.579 2.879 1.00 82.88 103 LEU A CA 1
ATOM 789 C C . LEU A 1 103 ? -13.523 10.039 3.191 1.00 82.88 103 LEU A C 1
ATOM 791 O O . LEU A 1 103 ? -13.637 10.853 2.275 1.00 82.88 103 LEU A O 1
ATOM 795 N N . ASP A 1 104 ? -13.622 10.382 4.469 1.00 83.31 104 ASP A N 1
ATOM 796 C CA . ASP A 1 104 ? -13.929 11.746 4.887 1.00 83.31 104 ASP A CA 1
ATOM 797 C C . ASP A 1 104 ? -12.649 12.545 5.101 1.00 83.31 104 ASP A C 1
ATOM 799 O O . ASP A 1 104 ? -11.726 12.092 5.776 1.00 83.31 104 ASP A O 1
ATOM 803 N N . VAL A 1 105 ? -12.592 13.769 4.574 1.00 83.38 105 VAL A N 1
ATOM 804 C CA . VAL A 1 105 ? -11.518 14.703 4.936 1.00 83.38 105 VAL A CA 1
ATOM 805 C C . VAL A 1 105 ? -11.671 15.056 6.411 1.00 83.38 105 VAL A C 1
ATOM 807 O O . VAL A 1 105 ? -12.756 15.411 6.868 1.00 83.38 105 VAL A O 1
ATOM 810 N N . SER A 1 106 ? -10.574 14.963 7.151 1.00 81.06 106 SER A N 1
ATOM 811 C CA . SER A 1 106 ? -10.558 15.143 8.597 1.00 81.06 106 SER A CA 1
ATOM 812 C C . SER A 1 106 ? -9.476 16.130 9.017 1.00 81.06 106 SER A C 1
ATOM 814 O O . SER A 1 106 ? -8.445 16.264 8.363 1.00 81.06 106 SER A O 1
ATOM 816 N N . THR A 1 107 ? -9.707 16.814 10.134 1.00 79.81 107 THR A N 1
ATOM 817 C CA . THR A 1 107 ? -8.701 17.632 10.830 1.00 79.81 107 THR A CA 1
ATOM 818 C C . THR A 1 107 ? -8.077 16.889 12.014 1.00 79.81 107 THR A C 1
ATOM 820 O O . THR A 1 107 ? -7.319 17.481 12.777 1.00 79.81 107 THR A O 1
ATOM 823 N N . GLU A 1 108 ? -8.423 15.612 12.211 1.00 82.88 108 GLU A N 1
ATOM 824 C CA . GLU A 1 108 ? -7.848 14.774 13.264 1.00 82.88 108 GLU A CA 1
ATOM 825 C C . GLU A 1 108 ? -6.345 14.582 13.046 1.00 82.88 108 GLU A C 1
ATOM 827 O O . GLU A 1 108 ? -5.876 14.365 11.930 1.00 82.88 108 GLU A O 1
ATOM 832 N N . VAL A 1 109 ? -5.576 14.640 14.129 1.00 79.19 109 VAL A N 1
ATOM 833 C CA . VAL A 1 109 ? -4.135 14.396 14.072 1.00 79.19 109 VAL A CA 1
ATOM 834 C C . VAL A 1 109 ? -3.901 12.890 14.135 1.00 79.19 109 VAL A C 1
ATOM 836 O O . VAL A 1 109 ? -4.131 12.264 15.168 1.00 79.19 109 VAL A O 1
ATOM 839 N N . GLY A 1 110 ? -3.459 12.302 13.024 1.00 75.56 110 GLY A N 1
ATOM 840 C CA . GLY A 1 110 ? -2.981 10.919 12.999 1.00 75.56 110 GLY A CA 1
ATOM 841 C C . GLY A 1 110 ? -1.505 10.819 13.394 1.00 75.56 110 GLY A C 1
ATOM 842 O O . GLY A 1 110 ? -0.770 11.806 13.380 1.00 75.56 110 GLY A O 1
ATOM 843 N N . SER A 1 111 ? -1.063 9.610 13.731 1.00 78.94 111 SER A N 1
ATOM 844 C CA . SER A 1 111 ? 0.339 9.309 14.028 1.00 78.94 111 SER A CA 1
ATOM 845 C C . SER A 1 111 ? 0.907 8.406 12.940 1.00 78.94 111 SER A C 1
ATOM 847 O O . SER A 1 111 ? 0.273 7.424 12.556 1.00 78.94 111 SER A O 1
ATOM 849 N N . VAL A 1 112 ? 2.099 8.736 12.448 1.00 79.56 112 VAL A N 1
ATOM 850 C CA . VAL A 1 112 ? 2.837 7.911 11.487 1.00 79.56 112 VAL A CA 1
ATOM 851 C C . VAL A 1 112 ? 4.116 7.429 12.168 1.00 79.56 112 VAL A C 1
ATOM 853 O O . VAL A 1 112 ? 4.815 8.244 12.778 1.00 79.56 112 VAL A O 1
ATOM 856 N N . PRO A 1 113 ? 4.446 6.130 12.091 1.00 81.06 113 PRO A N 1
ATOM 857 C CA . PRO A 1 113 ? 5.745 5.631 12.517 1.00 81.06 113 PRO A CA 1
ATOM 858 C C . PRO A 1 113 ? 6.891 6.363 11.813 1.00 81.06 113 PRO A C 1
ATOM 860 O O . PRO A 1 113 ? 6.748 6.827 10.684 1.00 81.06 113 PRO A O 1
ATOM 863 N N . ALA A 1 114 ? 8.059 6.410 12.457 1.00 81.00 114 ALA A N 1
ATOM 864 C CA . ALA A 1 114 ? 9.234 7.090 11.909 1.00 81.00 114 ALA A CA 1
ATOM 865 C C . ALA A 1 114 ? 9.719 6.505 10.568 1.00 81.00 114 ALA A C 1
ATOM 867 O O . ALA A 1 114 ? 10.417 7.188 9.822 1.00 81.00 114 ALA A O 1
ATOM 868 N N . LYS A 1 115 ? 9.366 5.249 10.265 1.00 88.19 115 LYS A N 1
ATOM 869 C CA . LYS A 1 115 ? 9.761 4.558 9.040 1.00 88.19 115 LYS A CA 1
ATOM 870 C C . LYS A 1 115 ? 8.536 4.142 8.227 1.00 88.19 115 LYS A C 1
ATOM 872 O O . LYS A 1 115 ? 7.638 3.478 8.741 1.00 88.19 115 LYS A O 1
ATOM 877 N N . ASN A 1 116 ? 8.539 4.530 6.956 1.00 93.88 116 ASN A N 1
ATOM 878 C CA . ASN A 1 116 ? 7.592 4.106 5.934 1.00 93.88 116 ASN A CA 1
ATOM 879 C C . ASN A 1 116 ? 8.326 4.098 4.588 1.00 93.88 116 ASN A C 1
ATOM 881 O O . ASN A 1 116 ? 8.736 5.150 4.104 1.00 93.88 116 ASN A O 1
ATOM 885 N N . ASP A 1 117 ? 8.505 2.917 4.009 1.00 93.94 117 ASP A N 1
ATOM 886 C CA . ASP A 1 117 ? 9.155 2.727 2.711 1.00 93.94 117 ASP A CA 1
ATOM 887 C C . ASP A 1 117 ? 8.161 2.886 1.544 1.00 93.94 117 ASP A C 1
ATOM 889 O O . ASP A 1 117 ? 8.563 2.927 0.378 1.00 93.94 117 ASP A O 1
ATOM 893 N N . LEU A 1 118 ? 6.858 3.007 1.841 1.00 94.62 118 LEU A N 1
ATOM 894 C CA . LEU A 1 118 ? 5.852 3.384 0.854 1.00 94.62 118 LEU A CA 1
ATOM 895 C C . LEU A 1 118 ? 6.019 4.854 0.466 1.00 94.62 118 LEU A C 1
ATOM 897 O O . LEU A 1 118 ? 6.117 5.744 1.311 1.00 94.62 118 LEU A O 1
ATOM 901 N N . LYS A 1 119 ? 5.956 5.104 -0.834 1.00 95.81 119 LYS A N 1
ATOM 902 C CA . LYS A 1 119 ? 5.930 6.428 -1.451 1.00 95.81 119 LYS A CA 1
ATOM 903 C C . LYS A 1 119 ? 4.613 6.634 -2.176 1.00 95.81 119 LYS A C 1
ATOM 905 O O . LYS A 1 119 ? 3.887 5.682 -2.448 1.00 95.81 119 LYS A O 1
ATOM 910 N N . GLY A 1 120 ? 4.293 7.880 -2.487 1.00 94.38 120 GLY A N 1
ATOM 911 C CA . GLY A 1 120 ? 3.120 8.226 -3.272 1.00 94.38 120 GLY A CA 1
ATOM 912 C C . GLY A 1 120 ? 3.325 9.543 -4.002 1.00 94.38 120 GLY A C 1
ATOM 913 O O . GLY A 1 120 ? 4.222 10.316 -3.671 1.00 94.38 120 GLY A O 1
ATOM 914 N N . SER A 1 121 ? 2.498 9.777 -5.016 1.00 92.94 121 SER A N 1
ATOM 915 C CA . SER A 1 121 ? 2.544 10.987 -5.835 1.00 92.94 121 SER A CA 1
ATOM 916 C C . SER A 1 121 ? 1.141 11.558 -6.023 1.00 92.94 121 SER A C 1
ATOM 918 O O . SER A 1 121 ? 0.180 10.809 -6.209 1.00 92.94 121 SER A O 1
ATOM 920 N N . LEU A 1 122 ? 1.018 12.889 -5.972 1.00 90.75 122 LEU A N 1
ATOM 921 C CA . LEU A 1 122 ? -0.237 13.600 -6.266 1.00 90.75 122 LEU A CA 1
ATOM 922 C C . LEU A 1 122 ? -0.502 13.706 -7.771 1.00 90.75 122 LEU A C 1
ATOM 924 O O . LEU A 1 122 ? -1.627 13.966 -8.183 1.00 90.75 122 LEU A O 1
ATOM 928 N N . THR A 1 123 ? 0.525 13.491 -8.589 1.00 90.94 123 THR A N 1
ATOM 929 C CA . THR A 1 123 ? 0.440 13.464 -10.049 1.00 90.94 123 THR A CA 1
ATOM 930 C C . THR A 1 123 ? 0.755 12.068 -10.563 1.00 90.94 123 THR A C 1
ATOM 932 O O . THR A 1 123 ? 1.477 11.304 -9.918 1.00 90.94 123 THR A O 1
ATOM 935 N N . GLU A 1 124 ? 0.235 11.731 -11.740 1.00 92.25 124 GLU A N 1
ATOM 936 C CA . GLU A 1 124 ? 0.645 10.512 -12.431 1.00 92.25 124 GLU A CA 1
ATOM 937 C C . GLU A 1 124 ? 2.164 10.521 -12.670 1.00 92.25 124 GLU A C 1
ATOM 939 O O . GLU A 1 124 ? 2.737 11.559 -13.009 1.00 92.25 124 GLU A O 1
ATOM 944 N N . ILE A 1 125 ? 2.809 9.366 -12.496 1.00 91.69 125 ILE A N 1
ATOM 945 C CA . ILE A 1 125 ? 4.192 9.134 -12.922 1.00 91.69 125 ILE A CA 1
ATOM 946 C C . ILE A 1 125 ? 4.133 8.471 -14.304 1.00 91.69 125 ILE A C 1
ATOM 948 O O . ILE A 1 125 ? 3.714 7.312 -14.392 1.00 91.69 125 ILE A O 1
ATOM 952 N N . PRO A 1 126 ? 4.528 9.164 -15.388 1.00 92.88 126 PRO A N 1
ATOM 953 C CA . PRO A 1 126 ? 4.414 8.628 -16.741 1.00 92.88 126 PRO A CA 1
ATOM 954 C C . PRO A 1 126 ? 5.291 7.392 -16.964 1.00 92.88 126 PRO A C 1
ATOM 956 O O . PRO A 1 126 ? 6.381 7.282 -16.400 1.00 92.88 126 PRO A O 1
ATOM 959 N N . ALA A 1 127 ? 4.873 6.507 -17.874 1.00 90.56 127 ALA A N 1
ATOM 960 C CA . ALA A 1 127 ? 5.612 5.287 -18.222 1.00 90.56 127 ALA A CA 1
ATOM 961 C C . ALA A 1 127 ? 7.069 5.552 -18.656 1.00 90.56 127 ALA A C 1
ATOM 963 O O . ALA A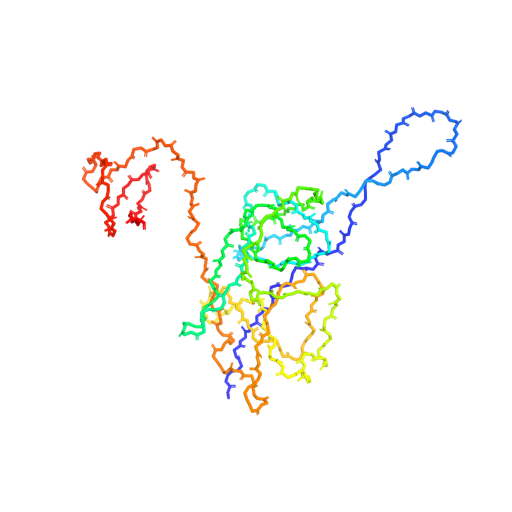 1 127 ? 7.971 4.770 -18.345 1.00 90.56 127 ALA A O 1
ATOM 964 N N . ALA A 1 128 ? 7.312 6.675 -19.343 1.00 91.94 128 ALA A N 1
ATOM 965 C CA . ALA A 1 128 ? 8.653 7.102 -19.735 1.00 91.94 128 ALA A CA 1
ATOM 966 C C . ALA A 1 128 ? 9.546 7.357 -18.509 1.00 91.94 128 ALA A C 1
ATOM 968 O O . ALA A 1 128 ? 10.654 6.829 -18.446 1.00 91.94 128 ALA A O 1
ATOM 969 N N . THR A 1 129 ? 9.028 8.075 -17.506 1.00 91.56 129 THR A N 1
ATOM 970 C CA . THR A 1 129 ? 9.723 8.347 -16.239 1.00 91.56 129 THR A CA 1
ATOM 971 C C . THR A 1 129 ? 9.992 7.063 -15.462 1.00 91.56 129 THR A C 1
ATOM 973 O O . THR A 1 129 ? 11.105 6.871 -14.978 1.00 91.56 129 THR A O 1
ATOM 976 N N . VAL A 1 130 ? 9.008 6.158 -15.387 1.00 89.44 130 VAL A N 1
ATOM 977 C CA . VAL A 1 130 ? 9.166 4.839 -14.747 1.00 89.44 130 VAL A CA 1
ATOM 978 C C . VAL A 1 130 ? 10.316 4.056 -15.390 1.00 89.44 130 VAL A C 1
ATOM 980 O O . VAL A 1 130 ? 11.156 3.484 -14.694 1.00 89.44 130 VAL A O 1
ATOM 983 N N . SER A 1 131 ? 10.395 4.074 -16.721 1.00 87.81 131 SER A N 1
ATOM 984 C CA . SER A 1 131 ? 11.385 3.304 -17.481 1.00 87.81 131 SER A CA 1
ATOM 985 C C . SER A 1 131 ? 12.802 3.880 -17.364 1.00 87.81 131 SER A C 1
ATOM 987 O O . SER A 1 131 ? 13.762 3.124 -17.200 1.00 87.81 131 SER A O 1
ATOM 989 N N . SER A 1 132 ? 12.948 5.209 -17.404 1.00 88.06 132 SER A N 1
ATOM 990 C CA . SER A 1 132 ? 14.252 5.889 -17.396 1.00 88.06 132 SER A CA 1
ATOM 991 C C . SER A 1 132 ? 14.818 6.171 -16.000 1.00 88.06 132 SER A C 1
ATOM 993 O O . SER A 1 132 ? 15.946 6.651 -15.891 1.00 88.06 132 SER A O 1
ATOM 995 N N . ALA A 1 133 ? 14.060 5.925 -14.930 1.00 89.06 133 ALA A N 1
ATOM 996 C CA . ALA A 1 133 ? 14.508 6.205 -13.570 1.00 89.06 133 ALA A CA 1
ATOM 997 C C . ALA A 1 133 ? 15.696 5.323 -13.145 1.00 89.06 133 ALA A C 1
ATOM 999 O O . ALA A 1 133 ? 15.820 4.162 -13.544 1.00 89.06 133 ALA A O 1
ATOM 1000 N N . SER A 1 134 ? 16.539 5.857 -12.258 1.00 89.31 134 SER A N 1
ATOM 1001 C CA . SER A 1 134 ? 17.609 5.110 -11.576 1.00 89.31 134 SER A CA 1
ATOM 1002 C C . SER A 1 134 ? 17.082 4.119 -10.526 1.00 89.31 134 SER A C 1
ATOM 1004 O O . SER A 1 134 ? 17.832 3.283 -10.018 1.00 89.31 134 SER A O 1
ATOM 1006 N N . VAL A 1 135 ? 15.785 4.186 -10.224 1.00 91.38 135 VAL A N 1
ATOM 1007 C CA . VAL A 1 135 ? 15.057 3.272 -9.342 1.00 91.38 135 VAL A CA 1
ATOM 1008 C C . VAL A 1 135 ? 14.091 2.406 -10.149 1.00 91.38 135 VAL A C 1
ATOM 1010 O O . VAL A 1 135 ? 13.626 2.790 -11.221 1.00 91.38 135 VAL A O 1
ATOM 1013 N N . ALA A 1 136 ? 13.807 1.215 -9.640 1.00 90.00 136 ALA A N 1
ATOM 1014 C CA . ALA A 1 136 ? 12.713 0.364 -10.070 1.00 90.00 136 ALA A CA 1
ATOM 1015 C C . ALA A 1 136 ? 11.478 0.671 -9.214 1.00 90.00 136 ALA A C 1
ATOM 1017 O O . ALA A 1 136 ? 11.575 0.748 -7.985 1.00 90.00 136 ALA A O 1
ATOM 1018 N N . TYR A 1 137 ? 10.330 0.832 -9.869 1.00 90.94 137 TYR A N 1
ATOM 1019 C CA . TYR A 1 137 ? 9.057 1.073 -9.204 1.00 90.94 137 TYR A CA 1
ATOM 1020 C C . TYR A 1 137 ? 8.302 -0.235 -9.005 1.00 90.94 137 TYR A C 1
ATOM 1022 O O . TYR A 1 137 ? 8.167 -1.025 -9.936 1.00 90.94 137 TYR A O 1
ATOM 1030 N N . TYR A 1 138 ? 7.758 -0.429 -7.810 1.00 89.50 138 TYR A N 1
ATOM 1031 C CA . TYR A 1 138 ? 6.899 -1.558 -7.486 1.00 89.50 138 TYR A CA 1
ATOM 1032 C C . TYR A 1 138 ? 5.538 -1.060 -7.013 1.00 89.50 138 TYR A C 1
ATOM 1034 O O . TYR A 1 138 ? 5.458 -0.166 -6.170 1.00 89.50 138 TYR A O 1
ATOM 1042 N N . ALA A 1 139 ? 4.461 -1.651 -7.519 1.00 88.81 139 ALA A N 1
ATOM 1043 C CA . ALA A 1 139 ? 3.094 -1.296 -7.153 1.00 88.81 139 ALA A CA 1
ATOM 1044 C C . ALA A 1 139 ? 2.277 -2.539 -6.800 1.00 88.81 139 ALA A C 1
ATOM 1046 O O . ALA A 1 139 ? 2.578 -3.649 -7.236 1.00 88.81 139 ALA A O 1
ATOM 1047 N N . MET A 1 140 ? 1.235 -2.343 -5.994 1.00 85.81 140 MET A N 1
ATOM 1048 C CA . MET A 1 140 ? 0.364 -3.430 -5.565 1.00 85.81 140 MET A CA 1
ATOM 1049 C C . MET A 1 140 ? -0.343 -4.070 -6.767 1.00 85.81 140 MET A C 1
ATOM 1051 O O . MET A 1 140 ? -1.019 -3.397 -7.550 1.00 85.81 140 MET A O 1
ATOM 1055 N N . ALA A 1 141 ? -0.201 -5.382 -6.883 1.00 79.94 141 ALA A N 1
ATOM 1056 C CA . ALA A 1 141 ? -0.747 -6.193 -7.953 1.00 79.94 141 ALA A CA 1
ATOM 1057 C C . ALA A 1 141 ? -1.228 -7.541 -7.407 1.00 79.94 141 ALA A C 1
ATOM 1059 O O . ALA A 1 141 ? -0.785 -8.012 -6.356 1.00 79.94 141 ALA A O 1
ATOM 1060 N N . TYR A 1 142 ? -2.129 -8.184 -8.137 1.00 74.44 142 TYR A N 1
ATOM 1061 C CA . TYR A 1 142 ? -2.503 -9.562 -7.863 1.00 74.44 142 TYR A CA 1
ATOM 1062 C C . TYR A 1 142 ? -1.550 -10.509 -8.603 1.00 74.44 142 TYR A C 1
ATOM 1064 O O . TYR A 1 142 ? -1.473 -10.492 -9.835 1.00 74.44 142 TYR A O 1
ATOM 1072 N N . ASN A 1 143 ? -0.809 -11.331 -7.856 1.00 71.56 143 ASN A N 1
ATOM 1073 C CA . ASN A 1 143 ? 0.018 -12.394 -8.415 1.00 71.56 143 ASN A CA 1
ATOM 1074 C C . ASN A 1 143 ? -0.868 -1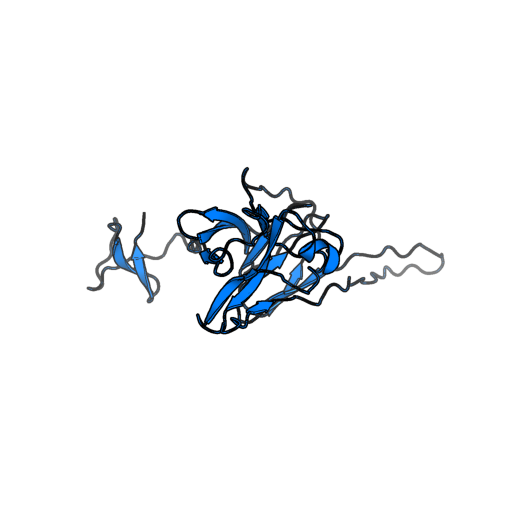3.618 -8.675 1.00 71.56 143 ASN A C 1
ATOM 1076 O O . ASN A 1 143 ? -1.297 -14.304 -7.746 1.00 71.56 143 ASN A O 1
ATOM 1080 N N . THR A 1 144 ? -1.133 -13.881 -9.954 1.00 68.88 144 THR A N 1
ATOM 1081 C CA . THR A 1 144 ? -2.013 -14.967 -10.405 1.00 68.88 144 THR A CA 1
ATOM 1082 C C . THR A 1 144 ? -1.417 -16.360 -10.198 1.00 68.88 144 THR A C 1
ATOM 1084 O O . THR A 1 144 ? -2.164 -17.305 -9.958 1.00 68.88 144 THR A O 1
ATOM 1087 N N . GLU A 1 145 ? -0.092 -16.513 -10.227 1.00 70.00 145 GLU A N 1
ATOM 1088 C CA . GLU A 1 145 ? 0.567 -17.807 -10.000 1.00 70.00 145 GLU A CA 1
ATOM 1089 C C . GLU A 1 145 ? 0.482 -18.217 -8.530 1.00 70.00 145 GLU A C 1
ATOM 1091 O O . GLU A 1 145 ? 0.184 -19.364 -8.206 1.00 70.00 145 GLU A O 1
ATOM 1096 N N . ALA A 1 146 ? 0.708 -17.260 -7.634 1.00 68.75 146 ALA A N 1
ATOM 1097 C CA . ALA A 1 146 ? 0.704 -17.498 -6.200 1.00 68.75 146 ALA A CA 1
ATOM 1098 C C . ALA A 1 146 ? -0.634 -17.162 -5.517 1.00 68.75 146 ALA A C 1
ATOM 1100 O O . ALA A 1 146 ? -0.722 -17.254 -4.291 1.00 68.75 146 ALA A O 1
ATOM 1101 N N . GLN A 1 147 ? -1.648 -16.770 -6.299 1.00 72.19 147 GLN A N 1
ATOM 1102 C CA . GLN A 1 147 ? -3.022 -16.472 -5.873 1.00 72.19 147 GLN A CA 1
ATOM 1103 C C . GLN A 1 147 ? -3.096 -15.517 -4.669 1.00 72.19 147 GLN A C 1
ATOM 1105 O O . GLN A 1 147 ? -3.868 -15.716 -3.729 1.00 72.19 147 GLN A O 1
ATOM 1110 N N . LYS A 1 148 ? -2.263 -14.472 -4.674 1.00 73.19 148 LYS A N 1
ATOM 1111 C CA . LYS A 1 148 ? -2.133 -13.529 -3.554 1.00 73.19 148 LYS A CA 1
ATOM 1112 C C . LYS A 1 148 ? -1.804 -12.122 -4.029 1.00 73.19 148 LYS A C 1
ATOM 1114 O O . LYS A 1 148 ? -1.212 -11.937 -5.088 1.00 73.19 148 LYS A O 1
ATOM 1119 N N . VAL A 1 149 ? -2.137 -11.131 -3.205 1.00 77.75 149 VAL A N 1
ATOM 1120 C CA . VAL A 1 149 ? -1.692 -9.750 -3.422 1.00 77.75 149 VAL A CA 1
ATOM 1121 C C . VAL A 1 149 ? -0.209 -9.628 -3.075 1.00 77.75 149 VAL A C 1
ATOM 1123 O O . VAL A 1 149 ? 0.241 -10.087 -2.023 1.00 77.75 149 VAL A O 1
ATOM 1126 N N . SER A 1 150 ? 0.542 -8.995 -3.967 1.00 79.94 150 SER A N 1
ATOM 1127 C CA . SER A 1 150 ? 1.967 -8.704 -3.829 1.00 79.94 150 SER A CA 1
ATOM 1128 C C . SER A 1 150 ? 2.282 -7.328 -4.422 1.00 79.94 150 SER A C 1
ATOM 1130 O O . SER A 1 150 ? 1.400 -6.656 -4.952 1.00 79.94 150 SER A O 1
ATOM 1132 N N . PHE A 1 151 ? 3.534 -6.887 -4.347 1.00 82.88 151 PHE A N 1
ATOM 1133 C CA . PHE A 1 151 ? 4.012 -5.752 -5.133 1.00 82.88 151 PHE A CA 1
ATOM 1134 C C . PHE A 1 151 ? 4.770 -6.259 -6.355 1.00 82.88 151 PHE A C 1
ATOM 1136 O O . PHE A 1 151 ? 5.797 -6.913 -6.206 1.00 82.88 151 PHE A O 1
ATOM 1143 N N . GLY A 1 152 ? 4.245 -5.959 -7.541 1.00 81.19 152 GLY A N 1
ATOM 1144 C CA . GLY A 1 152 ? 4.848 -6.296 -8.826 1.00 81.19 152 GLY A CA 1
ATOM 1145 C C . GLY A 1 152 ? 5.686 -5.145 -9.369 1.00 81.19 152 GLY A C 1
ATOM 1146 O O . GLY A 1 152 ? 5.412 -3.976 -9.085 1.00 81.19 152 GLY A O 1
ATOM 1147 N N . LEU A 1 153 ? 6.708 -5.484 -10.154 1.00 86.69 153 LEU A N 1
ATOM 1148 C CA . LEU A 1 153 ? 7.509 -4.506 -10.886 1.00 86.69 153 LEU A CA 1
ATOM 1149 C C . LEU A 1 153 ? 6.626 -3.766 -11.902 1.00 86.69 153 LEU A C 1
ATOM 1151 O O . LEU A 1 153 ? 5.868 -4.389 -12.646 1.00 86.69 153 LEU A O 1
ATOM 1155 N N . VAL A 1 154 ? 6.726 -2.439 -11.933 1.00 86.94 154 VAL A N 1
ATOM 1156 C CA . VAL A 1 154 ? 6.015 -1.589 -12.890 1.00 86.94 154 VAL A CA 1
ATOM 1157 C C . VAL A 1 154 ? 6.929 -1.320 -14.080 1.00 86.94 154 VAL A C 1
ATOM 1159 O O . VAL A 1 154 ? 7.915 -0.597 -13.959 1.00 86.94 154 VAL A O 1
ATOM 1162 N N . GLU A 1 155 ? 6.585 -1.877 -15.240 1.00 83.31 155 GLU A N 1
ATOM 1163 C CA . GLU A 1 155 ? 7.305 -1.676 -16.501 1.00 83.31 155 GLU A CA 1
ATOM 1164 C C . GLU A 1 155 ? 6.330 -1.347 -17.632 1.00 83.31 155 GLU A C 1
ATOM 1166 O O . GLU A 1 155 ? 5.252 -1.930 -17.733 1.00 83.31 155 GLU A O 1
ATOM 1171 N N . GLY A 1 156 ? 6.702 -0.388 -18.485 1.00 81.56 156 GLY A N 1
ATOM 1172 C CA . GLY A 1 156 ? 5.924 -0.031 -19.677 1.00 81.56 156 GLY A CA 1
ATOM 1173 C C . GLY A 1 156 ? 4.568 0.638 -19.414 1.00 81.56 156 GLY A C 1
ATOM 1174 O O . GLY A 1 156 ? 3.805 0.831 -20.356 1.00 81.56 156 GLY A O 1
ATOM 1175 N N . THR A 1 157 ? 4.261 1.018 -18.169 1.00 87.75 157 THR A N 1
ATOM 1176 C CA . THR A 1 157 ? 2.997 1.668 -17.784 1.00 87.75 157 THR A CA 1
ATOM 1177 C C . THR A 1 157 ? 3.220 2.820 -16.802 1.00 87.75 157 THR A C 1
ATOM 1179 O O . THR A 1 157 ? 4.264 2.897 -16.153 1.00 87.75 157 THR A O 1
ATOM 1182 N N . SER A 1 158 ? 2.245 3.729 -16.705 1.00 89.69 158 SER A N 1
ATOM 1183 C CA . SER A 1 158 ? 2.235 4.806 -15.713 1.00 89.69 158 SER A CA 1
ATOM 1184 C C . SER A 1 158 ? 1.814 4.309 -14.326 1.00 89.69 158 SER A C 1
ATOM 1186 O O . SER A 1 158 ? 1.148 3.278 -14.186 1.00 89.69 158 SER A O 1
ATOM 1188 N N . ILE A 1 159 ? 2.191 5.068 -13.293 1.00 88.69 159 ILE A N 1
ATOM 1189 C CA . ILE A 1 159 ? 1.664 4.922 -11.930 1.00 88.69 159 ILE A CA 1
ATOM 1190 C C . ILE A 1 159 ? 0.647 6.044 -11.709 1.00 88.69 159 ILE A C 1
ATOM 1192 O O . ILE A 1 159 ? 1.043 7.213 -11.698 1.00 88.69 159 ILE A O 1
ATOM 1196 N N . PRO A 1 160 ? -0.645 5.727 -11.522 1.00 88.31 160 PRO A N 1
ATOM 1197 C CA . PRO A 1 160 ? -1.674 6.741 -11.337 1.00 88.31 160 PRO A CA 1
ATOM 1198 C C . PRO A 1 160 ? -1.454 7.599 -10.091 1.00 88.31 160 PRO A C 1
ATOM 1200 O O . PRO A 1 160 ? -0.934 7.135 -9.073 1.00 88.31 160 PRO A O 1
ATOM 1203 N N . ALA A 1 161 ? -1.947 8.834 -10.151 1.00 88.62 161 ALA A N 1
ATOM 1204 C CA . ALA A 1 161 ? -1.988 9.733 -9.006 1.00 88.62 161 ALA A CA 1
ATOM 1205 C C . ALA A 1 161 ? -2.744 9.127 -7.807 1.00 88.62 161 ALA A C 1
ATOM 1207 O O . ALA A 1 161 ? -3.694 8.341 -7.947 1.00 88.62 161 ALA A O 1
ATOM 1208 N N . GLY A 1 162 ? -2.320 9.525 -6.609 1.00 87.50 162 GLY A N 1
ATOM 1209 C CA . GLY A 1 162 ? -2.953 9.170 -5.341 1.00 87.50 162 GLY A CA 1
ATOM 1210 C C . GLY A 1 162 ? -2.804 7.700 -4.944 1.00 87.50 162 GLY A C 1
ATOM 1211 O O . GLY A 1 162 ? -3.584 7.190 -4.138 1.00 87.50 162 GLY A O 1
ATOM 1212 N N . LYS A 1 163 ? -1.835 6.988 -5.530 1.00 87.88 163 LYS A N 1
ATOM 1213 C CA . LYS A 1 163 ? -1.523 5.588 -5.215 1.00 87.88 163 LYS A CA 1
ATOM 1214 C C . LYS A 1 163 ? -0.196 5.483 -4.476 1.00 87.88 163 LYS A C 1
ATOM 1216 O O . LYS A 1 163 ? 0.725 6.259 -4.725 1.00 87.88 163 LYS A O 1
ATOM 1221 N N . ALA A 1 164 ? -0.116 4.499 -3.583 1.00 93.00 164 ALA A N 1
ATOM 1222 C CA . ALA A 1 164 ? 1.131 4.140 -2.922 1.00 93.00 164 ALA A CA 1
ATOM 1223 C C . ALA A 1 164 ? 1.922 3.126 -3.762 1.00 93.00 164 ALA A C 1
ATOM 1225 O O . ALA A 1 164 ? 1.344 2.195 -4.333 1.00 93.00 164 ALA A O 1
ATOM 1226 N N . TYR A 1 165 ? 3.236 3.299 -3.802 1.00 92.94 165 TYR A N 1
ATOM 1227 C CA . TYR A 1 165 ? 4.200 2.469 -4.515 1.00 92.94 165 TYR A CA 1
ATOM 1228 C C . TYR A 1 165 ? 5.510 2.387 -3.717 1.00 92.94 165 TYR A C 1
ATOM 1230 O O . TYR A 1 165 ? 5.667 3.040 -2.688 1.00 92.94 165 TYR A O 1
ATOM 1238 N N . ILE A 1 166 ? 6.454 1.574 -4.177 1.00 92.44 166 ILE A N 1
ATOM 1239 C CA . ILE A 1 166 ? 7.788 1.420 -3.590 1.00 92.44 166 ILE A CA 1
ATOM 1240 C C . ILE A 1 166 ? 8.832 1.752 -4.655 1.00 92.44 166 ILE A C 1
ATOM 1242 O O . ILE A 1 166 ? 8.665 1.401 -5.822 1.00 92.44 166 ILE A O 1
ATOM 1246 N N . GLU A 1 167 ? 9.922 2.400 -4.249 1.00 91.81 167 GLU A N 1
ATOM 1247 C CA . GLU A 1 167 ? 11.106 2.612 -5.086 1.00 91.81 167 GLU A CA 1
ATOM 1248 C C . GLU A 1 167 ? 12.279 1.820 -4.532 1.00 91.81 167 GLU A C 1
ATOM 1250 O O . GLU A 1 167 ? 12.579 1.903 -3.340 1.00 91.81 167 GLU A O 1
ATOM 1255 N N . ILE A 1 168 ? 12.980 1.101 -5.404 1.00 87.81 168 ILE A N 1
ATOM 1256 C CA . ILE A 1 168 ? 14.214 0.402 -5.047 1.00 87.81 168 ILE A CA 1
ATOM 1257 C C . ILE A 1 168 ? 15.296 0.749 -6.049 1.00 87.81 168 ILE A C 1
ATOM 1259 O O . ILE A 1 168 ? 15.073 0.676 -7.254 1.00 87.81 168 ILE A O 1
ATOM 1263 N N . SER A 1 169 ? 16.479 1.106 -5.561 1.00 87.75 169 SER A N 1
ATOM 1264 C CA . SER A 1 169 ? 17.635 1.391 -6.409 1.00 87.75 169 SER A CA 1
ATOM 1265 C C . SER A 1 169 ? 17.940 0.224 -7.351 1.00 87.75 169 SER A C 1
ATOM 1267 O O . SER A 1 169 ? 18.004 -0.930 -6.923 1.00 87.75 169 SER A O 1
ATOM 1269 N N . LYS A 1 170 ? 18.145 0.528 -8.636 1.00 83.94 170 LYS A N 1
ATOM 1270 C CA . LYS A 1 170 ? 18.608 -0.457 -9.620 1.00 83.94 170 LYS A CA 1
ATOM 1271 C C . LYS A 1 170 ? 20.079 -0.784 -9.359 1.00 83.94 170 LYS A C 1
ATOM 1273 O O . LYS A 1 170 ? 20.888 0.121 -9.152 1.00 83.94 170 LYS A O 1
ATOM 1278 N N . THR A 1 171 ? 20.446 -2.059 -9.435 1.00 77.00 171 THR A N 1
ATOM 1279 C CA . THR A 1 171 ? 21.853 -2.488 -9.383 1.00 77.00 171 THR A CA 1
ATOM 1280 C C . THR A 1 171 ? 22.341 -2.693 -10.812 1.00 77.00 171 THR A C 1
ATOM 1282 O O . THR A 1 171 ? 21.734 -3.452 -11.560 1.00 77.00 171 THR A O 1
ATOM 1285 N N . ALA A 1 172 ? 23.407 -1.992 -11.218 1.00 74.69 172 ALA A N 1
ATOM 1286 C CA . ALA A 1 172 ? 23.948 -2.037 -12.586 1.00 74.69 172 ALA A CA 1
ATOM 1287 C C . ALA A 1 172 ? 22.901 -1.777 -13.699 1.00 74.69 172 ALA A C 1
ATOM 1289 O O . ALA A 1 172 ? 22.981 -2.336 -14.788 1.00 74.69 172 ALA A O 1
ATOM 1290 N N . GLY A 1 173 ? 21.899 -0.935 -13.421 1.00 68.69 173 GLY A N 1
ATOM 1291 C CA . GLY A 1 173 ? 20.824 -0.605 -14.366 1.00 68.69 173 GLY A CA 1
ATOM 1292 C C . GLY A 1 173 ? 19.702 -1.645 -14.466 1.00 68.69 173 GLY A C 1
ATOM 1293 O O . GLY A 1 173 ? 18.700 -1.373 -15.123 1.00 68.69 173 GLY A O 1
ATOM 1294 N N . ALA A 1 174 ? 19.816 -2.786 -13.782 1.00 68.69 174 ALA A N 1
ATOM 1295 C CA . ALA A 1 174 ? 18.782 -3.813 -13.742 1.00 68.69 174 ALA A CA 1
ATOM 1296 C C . ALA A 1 174 ? 17.846 -3.634 -12.536 1.00 68.69 174 ALA A C 1
ATOM 1298 O O . ALA A 1 174 ? 18.272 -3.270 -11.432 1.00 68.69 174 ALA A O 1
ATOM 1299 N N . ALA A 1 175 ? 16.558 -3.916 -12.745 1.00 72.38 175 ALA A N 1
ATOM 1300 C CA . ALA A 1 175 ? 15.610 -4.062 -11.650 1.00 72.38 175 ALA A CA 1
ATOM 1301 C C . ALA A 1 175 ? 15.971 -5.312 -10.818 1.00 72.38 175 ALA A C 1
ATOM 1303 O O . ALA A 1 175 ? 16.306 -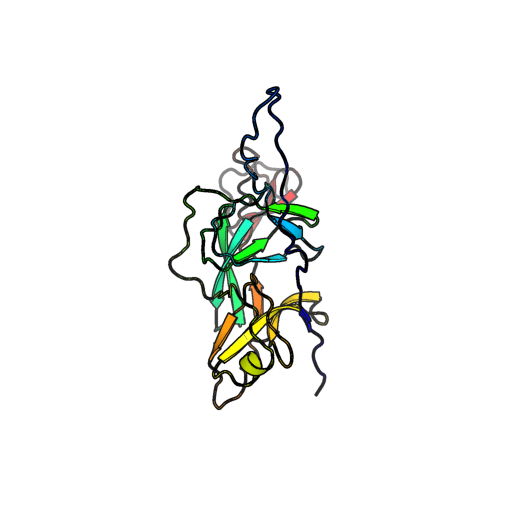6.345 -11.399 1.00 72.38 175 ALA A O 1
ATOM 1304 N N . PRO A 1 176 ? 15.917 -5.255 -9.476 1.00 73.75 176 PRO A N 1
ATOM 1305 C CA . PRO A 1 176 ? 16.192 -6.425 -8.645 1.00 73.75 176 PRO A CA 1
ATOM 1306 C C . PRO A 1 176 ? 15.231 -7.591 -8.939 1.00 73.75 176 PRO A C 1
ATOM 1308 O O . PRO A 1 176 ? 14.024 -7.479 -8.742 1.00 73.75 176 PRO A O 1
ATOM 1311 N N . GLU A 1 177 ? 15.780 -8.730 -9.362 1.00 59.09 177 GLU A N 1
ATOM 1312 C CA . GLU A 1 177 ? 15.055 -9.854 -9.987 1.00 59.09 177 GLU A CA 1
ATOM 1313 C C . GLU A 1 177 ? 14.004 -10.537 -9.080 1.00 59.09 177 GLU A C 1
ATOM 1315 O O . GLU A 1 177 ? 13.088 -11.193 -9.571 1.00 59.09 177 GLU A O 1
ATOM 1320 N N . LEU A 1 178 ? 14.090 -10.351 -7.755 1.00 57.19 178 LEU A N 1
ATOM 1321 C CA . LEU A 1 178 ? 13.259 -11.047 -6.756 1.00 57.19 178 LEU A CA 1
ATOM 1322 C C . LEU A 1 178 ? 12.497 -10.120 -5.795 1.00 57.19 178 LEU A C 1
ATOM 1324 O O . LEU A 1 178 ? 11.829 -10.591 -4.878 1.00 57.19 178 LEU A O 1
ATOM 1328 N N . LEU A 1 179 ? 12.542 -8.804 -6.016 1.00 60.56 179 LEU A N 1
ATOM 1329 C CA . LEU A 1 179 ? 11.699 -7.855 -5.278 1.00 60.56 179 LEU A CA 1
ATOM 1330 C C . LEU A 1 179 ? 10.318 -7.694 -5.943 1.00 60.56 179 LEU A C 1
ATOM 1332 O O . LEU A 1 179 ? 9.369 -7.292 -5.289 1.00 60.56 179 LEU A O 1
ATOM 1336 N N . GLY A 1 180 ? 10.139 -8.123 -7.196 1.00 56.31 180 GLY A N 1
ATOM 1337 C CA . GLY A 1 180 ? 8.822 -8.142 -7.858 1.00 56.31 180 GLY A CA 1
ATOM 1338 C C . GLY A 1 180 ? 7.815 -9.152 -7.302 1.00 56.31 180 GLY A C 1
ATOM 1339 O O . GLY A 1 180 ? 6.661 -9.140 -7.715 1.00 56.31 180 GLY A O 1
ATOM 1340 N N . ASP A 1 181 ? 8.236 -10.016 -6.377 1.00 63.66 181 ASP A N 1
ATOM 1341 C CA . ASP A 1 181 ? 7.369 -10.949 -5.648 1.00 63.66 181 ASP A CA 1
ATOM 1342 C C . ASP A 1 181 ? 7.161 -10.507 -4.185 1.00 63.66 181 ASP A C 1
ATOM 1344 O O . ASP A 1 181 ? 6.884 -11.333 -3.313 1.00 63.66 181 ASP A O 1
ATOM 1348 N N . PHE A 1 182 ? 7.276 -9.205 -3.893 1.00 70.56 182 PHE A N 1
ATOM 1349 C CA . PHE A 1 182 ? 7.081 -8.651 -2.551 1.00 70.56 182 PHE A CA 1
ATOM 1350 C C . PHE A 1 182 ? 5.745 -9.063 -1.953 1.00 70.56 182 PHE A C 1
ATOM 1352 O O . PHE A 1 182 ? 4.681 -8.626 -2.397 1.00 70.56 182 PHE A O 1
ATOM 1359 N N . LEU A 1 183 ? 5.788 -9.852 -0.889 1.00 74.06 183 LEU A N 1
ATOM 1360 C CA . LEU A 1 183 ? 4.568 -10.253 -0.207 1.00 74.06 183 LEU A CA 1
ATOM 1361 C C . LEU A 1 183 ? 4.162 -9.188 0.781 1.00 74.06 183 LEU A C 1
ATOM 1363 O O . LEU A 1 183 ? 4.973 -8.713 1.574 1.00 74.06 183 LEU A O 1
ATOM 1367 N N . ILE A 1 184 ? 2.878 -8.863 0.768 1.00 74.38 184 ILE A N 1
ATOM 1368 C CA . ILE A 1 184 ? 2.289 -8.086 1.839 1.00 74.38 184 ILE A CA 1
ATOM 1369 C C . ILE A 1 184 ? 2.072 -9.057 2.989 1.00 74.38 184 ILE A C 1
ATOM 1371 O O . ILE A 1 184 ? 1.131 -9.851 2.980 1.00 74.38 184 ILE A O 1
ATOM 1375 N N . SER A 1 185 ? 2.959 -9.021 3.981 1.00 74.12 185 SER A N 1
ATOM 1376 C CA . SER A 1 185 ? 2.624 -9.644 5.254 1.00 74.12 185 SER A CA 1
ATOM 1377 C C . SER A 1 185 ? 1.618 -8.723 5.929 1.00 74.12 185 SER A C 1
ATOM 1379 O O . SER A 1 185 ? 1.963 -7.635 6.394 1.00 74.12 185 SER A O 1
ATOM 1381 N N . SER A 1 186 ? 0.345 -9.124 5.948 1.00 61.56 186 SER A N 1
ATOM 1382 C CA . SER A 1 186 ? -0.578 -8.525 6.901 1.00 61.56 186 SER A CA 1
ATOM 1383 C C . SER A 1 186 ? 0.076 -8.693 8.267 1.00 61.56 186 SER A C 1
ATOM 1385 O O . SER A 1 186 ? 0.331 -9.828 8.685 1.00 61.56 186 SER A O 1
ATOM 1387 N N . VAL A 1 187 ? 0.374 -7.597 8.967 1.00 49.94 187 VAL A N 1
ATOM 1388 C CA . VAL A 1 187 ? 0.536 -7.710 10.417 1.00 49.94 187 VAL A CA 1
ATOM 1389 C C . VAL A 1 187 ? -0.712 -8.414 10.880 1.00 49.94 187 VAL A C 1
ATOM 1391 O O . VAL A 1 187 ? -1.801 -8.002 10.470 1.00 49.94 187 VAL A O 1
ATOM 1394 N N . GLN A 1 188 ? -0.542 -9.516 11.624 1.00 40.84 188 GLN A N 1
ATOM 1395 C CA . GLN A 1 188 ? -1.652 -10.163 12.307 1.00 40.84 188 GLN A CA 1
ATOM 1396 C C . GLN A 1 188 ? -2.497 -9.032 12.840 1.00 40.84 188 GLN A C 1
ATOM 1398 O O . GLN A 1 188 ? -2.011 -8.245 13.651 1.00 40.84 188 GLN A O 1
ATOM 1403 N N . HIS A 1 189 ? -3.698 -8.895 12.284 1.00 34.28 189 HIS A N 1
ATOM 1404 C CA . HIS A 1 189 ? -4.685 -7.997 12.821 1.00 34.28 189 HIS A CA 1
ATOM 1405 C C . HIS A 1 189 ? -4.730 -8.428 14.280 1.00 34.28 189 HIS A C 1
ATOM 1407 O O . HIS A 1 189 ? -5.213 -9.522 14.584 1.00 34.28 189 HIS A O 1
ATOM 1413 N N . VAL A 1 190 ? -4.113 -7.650 15.175 1.00 34.31 190 VAL A N 1
ATOM 1414 C CA . VAL A 1 190 ? -4.433 -7.752 16.582 1.00 34.31 190 VAL A CA 1
ATOM 1415 C C . VAL A 1 190 ? -5.865 -7.292 16.541 1.00 34.31 190 VAL A C 1
ATOM 1417 O O . VAL A 1 190 ? -6.143 -6.097 16.479 1.00 34.31 190 VAL A O 1
ATOM 1420 N N . GLN A 1 191 ? -6.755 -8.269 16.390 1.00 32.38 191 GLN A N 1
ATOM 1421 C CA . GLN A 1 191 ? -8.160 -8.158 16.669 1.00 32.38 191 GLN A CA 1
ATOM 1422 C C . GLN A 1 191 ? -8.190 -7.675 18.112 1.00 32.38 191 GLN A C 1
ATOM 1424 O O . GLN A 1 191 ? -8.207 -8.456 19.060 1.00 32.38 191 GLN A O 1
ATOM 1429 N N . ARG A 1 192 ? -8.098 -6.357 18.285 1.00 38.16 192 ARG A N 1
ATOM 1430 C CA . ARG A 1 192 ? -8.647 -5.695 19.446 1.00 38.16 192 ARG A CA 1
ATOM 1431 C C . ARG A 1 192 ? -10.144 -5.707 19.224 1.00 38.16 192 ARG A C 1
ATOM 1433 O O . ARG A 1 192 ? -10.717 -4.739 18.762 1.00 38.16 192 ARG A O 1
ATOM 1440 N N . ASP A 1 193 ? -10.689 -6.877 19.499 1.00 36.47 193 ASP A N 1
ATOM 1441 C CA . ASP A 1 193 ? -12.068 -7.176 19.830 1.00 36.47 193 ASP A CA 1
ATOM 1442 C C . ASP A 1 193 ? -11.964 -8.550 20.508 1.00 36.47 193 ASP A C 1
ATOM 1444 O O . ASP A 1 193 ? -11.620 -9.553 19.892 1.00 36.47 193 ASP A O 1
ATOM 1448 N N . THR A 1 194 ? -12.081 -8.711 21.819 1.00 38.22 194 THR A N 1
ATOM 1449 C CA . THR A 1 194 ? -12.722 -7.898 22.848 1.00 38.22 194 THR A CA 1
ATOM 1450 C C . THR A 1 194 ? -12.076 -8.320 24.170 1.00 38.22 194 THR A C 1
ATOM 1452 O O . THR A 1 194 ? -11.823 -9.512 24.373 1.00 38.22 194 THR A O 1
ATOM 1455 N N . ASP A 1 195 ? -11.823 -7.406 25.097 1.00 49.66 195 ASP A N 1
ATOM 1456 C CA . ASP A 1 195 ? -11.687 -7.775 26.507 1.00 49.66 195 ASP A CA 1
ATOM 1457 C C . ASP A 1 195 ? -13.035 -8.350 26.974 1.00 49.66 195 ASP A C 1
ATOM 1459 O O . ASP A 1 195 ? -14.022 -7.622 27.007 1.00 49.66 195 ASP A O 1
ATOM 1463 N N . SER A 1 196 ? -13.103 -9.669 27.225 1.00 53.41 196 SER A N 1
ATOM 1464 C CA . SER A 1 196 ? -14.072 -10.360 28.123 1.00 53.41 196 SER A CA 1
ATOM 1465 C C . SER A 1 196 ? -14.394 -11.818 27.758 1.00 53.41 196 SER A C 1
ATOM 1467 O O . SER A 1 196 ? -14.934 -12.539 28.595 1.00 53.41 196 SER A O 1
ATOM 1469 N N . ALA A 1 197 ? -14.062 -12.323 26.566 1.00 64.62 197 ALA A N 1
ATOM 1470 C CA . ALA A 1 197 ? -14.365 -13.726 26.257 1.00 64.62 197 ALA A CA 1
ATOM 1471 C C . ALA A 1 197 ? -13.350 -14.689 26.902 1.00 64.62 197 ALA A C 1
ATOM 1473 O O . ALA A 1 197 ? -12.146 -14.573 26.657 1.00 64.62 197 ALA A O 1
ATOM 1474 N N . THR A 1 198 ? -13.855 -15.635 27.702 1.00 83.88 198 THR A N 1
ATOM 1475 C CA . THR A 1 198 ? -13.083 -16.695 28.377 1.00 83.88 198 THR A CA 1
ATOM 1476 C C . THR A 1 198 ? -12.400 -17.616 27.354 1.00 83.88 198 THR A C 1
ATOM 1478 O O . THR A 1 198 ? -13.008 -17.988 26.352 1.00 83.88 198 THR A O 1
ATOM 1481 N N . ILE A 1 199 ? -11.140 -17.983 27.610 1.00 88.00 199 ILE A N 1
ATOM 1482 C CA . ILE A 1 199 ? -10.346 -18.899 26.777 1.00 88.00 199 ILE A CA 1
ATOM 1483 C C . ILE A 1 199 ? -10.512 -20.330 27.299 1.00 88.00 199 ILE A C 1
ATOM 1485 O O . ILE A 1 199 ? -10.530 -20.538 28.514 1.00 88.00 199 ILE A O 1
ATOM 1489 N N . TYR A 1 200 ? -10.598 -21.306 26.395 1.00 91.12 200 TYR A N 1
ATOM 1490 C CA . TYR A 1 200 ? -10.664 -22.731 26.717 1.00 91.12 200 TYR A CA 1
ATOM 1491 C C . TYR A 1 200 ? -9.559 -23.528 26.011 1.00 91.12 200 TYR A C 1
ATOM 1493 O O . TYR A 1 200 ? -9.148 -23.169 24.907 1.00 91.12 200 TYR A O 1
ATOM 1501 N N . ASP A 1 201 ? -9.085 -24.611 26.626 1.00 90.88 201 ASP A N 1
ATOM 1502 C CA . ASP A 1 201 ? -8.260 -25.619 25.951 1.00 90.88 201 ASP A CA 1
ATOM 1503 C C . ASP A 1 201 ? -9.115 -26.507 25.019 1.00 90.88 201 ASP A C 1
ATOM 1505 O O . ASP A 1 201 ? -10.343 -26.399 24.966 1.00 90.88 201 ASP A O 1
ATOM 1509 N N . LEU A 1 202 ? -8.475 -27.403 24.261 1.00 87.12 202 LEU A N 1
ATOM 1510 C CA . LEU A 1 202 ? -9.178 -28.319 23.348 1.00 87.12 202 LEU A CA 1
ATOM 1511 C C . LEU A 1 202 ? -10.054 -29.359 24.063 1.00 87.12 202 LEU A C 1
ATOM 1513 O O . LEU A 1 202 ? -10.890 -29.987 23.417 1.00 87.12 202 LEU A O 1
ATOM 1517 N N . ASN A 1 203 ? -9.888 -29.514 25.376 1.00 88.75 203 ASN A N 1
ATOM 1518 C CA . ASN A 1 203 ? -10.720 -30.364 26.221 1.00 88.75 203 ASN A CA 1
ATOM 1519 C C . ASN A 1 203 ? -11.888 -29.583 26.851 1.00 88.75 203 ASN A C 1
ATOM 1521 O O . ASN A 1 203 ? -12.615 -30.135 27.676 1.00 88.75 203 ASN A O 1
ATOM 1525 N N . GLY A 1 204 ? -12.065 -28.303 26.503 1.00 86.31 204 GLY A N 1
ATOM 1526 C CA . GLY A 1 204 ? -13.134 -27.453 27.022 1.00 86.31 204 GLY A CA 1
ATOM 1527 C C . GLY A 1 204 ? -12.893 -26.917 28.437 1.00 86.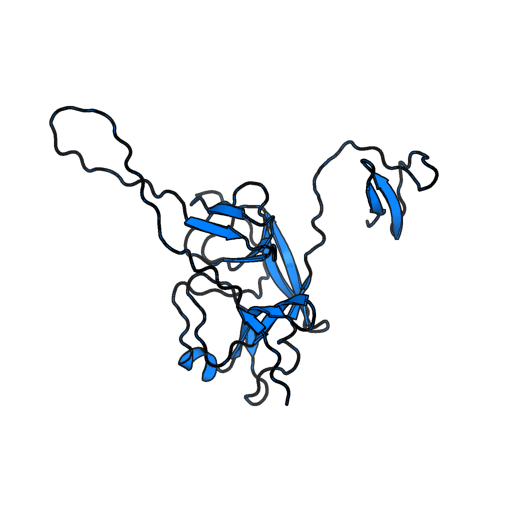31 204 GLY A C 1
ATOM 1528 O O . GLY A 1 204 ? -13.834 -26.433 29.067 1.00 86.31 204 GLY A O 1
ATOM 1529 N N . ARG A 1 205 ? -11.665 -26.969 28.967 1.00 90.81 205 ARG A N 1
ATOM 1530 C CA . ARG A 1 205 ? -11.325 -26.400 30.283 1.00 90.81 205 ARG A CA 1
ATOM 1531 C C . ARG A 1 205 ? -10.966 -24.930 30.150 1.00 90.81 205 ARG A C 1
ATOM 1533 O O . ARG A 1 205 ? -10.229 -24.557 29.246 1.00 90.81 205 ARG A O 1
ATOM 1540 N N . LYS A 1 206 ? -11.444 -24.097 31.076 1.00 92.00 206 LYS A N 1
ATOM 1541 C CA . LYS A 1 206 ? -11.113 -22.666 31.124 1.00 92.00 206 LYS A CA 1
ATOM 1542 C C . LYS A 1 206 ? -9.617 -22.458 31.394 1.00 92.00 206 LYS A C 1
ATOM 1544 O O . LYS A 1 206 ? -9.078 -23.026 32.339 1.00 92.00 206 LYS A O 1
ATOM 1549 N N . VAL A 1 207 ? -8.978 -21.594 30.610 1.00 88.19 207 VAL A N 1
ATOM 1550 C CA . VAL A 1 207 ? -7.552 -21.251 30.702 1.00 88.19 207 VAL A CA 1
ATOM 1551 C C . VAL A 1 207 ? -7.409 -19.775 31.065 1.00 88.19 207 VAL A C 1
ATOM 1553 O O . VAL A 1 207 ? -7.933 -18.902 30.378 1.00 88.19 207 VAL A O 1
ATOM 1556 N N . THR A 1 208 ? -6.703 -19.491 32.159 1.00 86.62 208 THR A N 1
ATOM 1557 C CA . THR A 1 208 ? -6.449 -18.126 32.658 1.00 86.62 208 THR A CA 1
ATOM 1558 C C . THR A 1 208 ? -5.059 -17.608 32.294 1.00 86.62 208 THR A C 1
ATOM 1560 O O . THR A 1 208 ? -4.873 -16.402 32.170 1.00 86.62 208 THR A O 1
ATOM 1563 N N . GLN A 1 209 ? -4.098 -18.511 32.092 1.00 85.81 209 GLN A N 1
ATOM 1564 C CA . GLN A 1 209 ? -2.727 -18.206 31.684 1.00 85.81 209 GLN A CA 1
ATOM 1565 C C . GLN A 1 209 ? -2.366 -19.041 30.450 1.00 85.81 209 GLN A C 1
ATOM 1567 O O . GLN A 1 209 ? -1.795 -20.125 30.578 1.00 85.81 209 GLN A O 1
ATOM 1572 N N . PRO A 1 210 ? -2.755 -18.595 29.248 1.00 82.69 210 PRO A N 1
ATOM 1573 C CA . PRO A 1 210 ? -2.410 -19.304 28.029 1.00 82.69 210 PRO A CA 1
ATOM 1574 C C . PRO A 1 210 ? -0.898 -19.239 27.767 1.00 82.69 210 PRO A C 1
ATOM 1576 O O . PRO A 1 210 ? -0.245 -18.207 27.918 1.00 82.69 210 PRO A O 1
ATOM 1579 N N . VAL A 1 211 ? -0.338 -20.374 27.365 1.00 84.88 211 VAL A N 1
ATOM 1580 C CA . VAL A 1 211 ? 1.061 -20.519 26.950 1.00 84.88 211 VAL A CA 1
ATOM 1581 C C . VAL A 1 211 ? 1.189 -20.194 25.462 1.00 84.88 211 VAL A C 1
ATOM 1583 O O . VAL A 1 211 ? 0.401 -20.689 24.651 1.00 84.88 211 VAL A O 1
ATOM 1586 N N . SER A 1 212 ? 2.187 -19.379 25.108 1.00 76.06 212 SER A N 1
ATOM 1587 C CA . SER A 1 212 ? 2.486 -19.019 23.715 1.00 76.06 212 SER A CA 1
ATOM 1588 C C . SER A 1 212 ? 2.787 -20.266 22.871 1.00 76.06 212 SER A C 1
ATOM 1590 O O . SER A 1 212 ? 3.477 -21.175 23.328 1.00 76.06 212 SER A O 1
ATOM 1592 N N . GLY A 1 213 ? 2.261 -20.319 21.650 1.00 69.25 213 GLY A N 1
ATOM 1593 C CA . GLY A 1 213 ? 2.411 -21.431 20.709 1.00 69.25 213 GLY A CA 1
ATOM 1594 C C . GLY A 1 213 ? 1.387 -22.564 20.857 1.00 69.25 213 GLY A C 1
ATOM 1595 O O . GLY A 1 213 ? 1.392 -23.476 20.034 1.00 69.25 213 GLY A O 1
ATOM 1596 N N . GLN A 1 214 ? 0.489 -22.522 21.849 1.00 78.38 214 GLN A N 1
ATOM 1597 C CA . GLN A 1 214 ? -0.550 -23.549 22.032 1.00 78.38 214 GLN A CA 1
ATOM 1598 C C . GLN A 1 214 ? -1.901 -23.153 21.418 1.00 78.38 214 GLN A C 1
ATOM 1600 O O . GLN A 1 214 ? -2.216 -21.969 21.288 1.00 78.38 214 GLN A O 1
ATOM 1605 N N . LEU A 1 215 ? -2.704 -24.158 21.045 1.00 83.94 215 LEU A N 1
ATOM 1606 C CA . LEU A 1 215 ? -4.030 -23.993 20.441 1.00 83.94 215 LEU A CA 1
ATOM 1607 C C . LEU A 1 215 ? -5.127 -23.903 21.514 1.00 83.94 215 LEU A C 1
ATOM 1609 O O . LEU A 1 215 ? -5.213 -24.753 22.397 1.00 83.94 215 LEU A O 1
ATOM 1613 N N . TYR A 1 216 ? -6.008 -22.915 21.381 1.00 90.19 216 TYR A N 1
ATOM 1614 C CA . TYR A 1 216 ? -7.115 -22.629 22.291 1.00 90.19 216 TYR A CA 1
ATOM 1615 C C . TYR A 1 216 ? -8.414 -22.340 21.533 1.00 90.19 216 TYR A C 1
ATOM 1617 O O . TYR A 1 216 ? -8.426 -22.186 20.310 1.00 90.19 216 TYR A O 1
ATOM 1625 N N . VAL A 1 217 ? -9.516 -22.245 22.277 1.00 88.69 217 VAL A N 1
ATOM 1626 C CA . VAL A 1 217 ? -10.847 -21.882 21.785 1.00 88.69 217 VAL A CA 1
ATOM 1627 C C . VAL A 1 217 ? -11.343 -20.621 22.489 1.00 88.69 217 VAL A C 1
ATOM 1629 O O . VAL A 1 217 ? -11.288 -20.515 23.714 1.00 88.69 217 VAL A O 1
ATOM 1632 N N . ARG A 1 218 ? -11.854 -19.659 21.716 1.00 85.50 218 ARG A N 1
ATOM 1633 C CA . ARG A 1 218 ? -12.513 -18.439 22.206 1.00 85.50 218 ARG A CA 1
ATOM 1634 C C . ARG A 1 218 ? -13.664 -18.090 21.272 1.00 85.50 218 ARG A C 1
ATOM 1636 O O . ARG A 1 218 ? -13.489 -18.121 20.058 1.00 85.50 218 ARG A O 1
ATOM 1643 N N . ASN A 1 219 ? -14.844 -17.789 21.818 1.00 81.44 219 ASN A N 1
ATOM 1644 C CA . ASN A 1 219 ? -16.052 -17.501 21.026 1.00 81.44 219 ASN A CA 1
ATOM 1645 C C . ASN A 1 219 ? -16.347 -18.572 19.953 1.00 81.44 219 ASN A C 1
ATOM 1647 O O . ASN A 1 219 ? -16.676 -18.250 18.814 1.00 81.44 219 ASN A O 1
ATOM 1651 N N . GLY A 1 220 ? -16.147 -19.852 20.290 1.00 78.12 220 GLY A N 1
ATOM 1652 C CA . GLY A 1 220 ? -16.360 -20.975 19.367 1.00 78.12 220 GLY A CA 1
ATOM 1653 C C . GLY A 1 220 ? -15.335 -21.097 18.231 1.00 78.12 220 GLY A C 1
ATOM 1654 O O . GLY A 1 220 ? -15.479 -21.968 17.378 1.00 78.12 220 GLY A O 1
ATOM 1655 N N . LYS A 1 221 ? -14.287 -20.264 18.208 1.00 79.75 221 LYS A N 1
ATOM 1656 C CA . LYS A 1 221 ? -13.234 -20.282 17.185 1.00 79.75 221 LYS A CA 1
ATOM 1657 C C . LYS A 1 221 ? -11.914 -20.776 17.773 1.00 79.75 221 LYS A C 1
ATOM 1659 O O . LYS A 1 221 ? -11.540 -20.390 18.880 1.00 79.75 221 LYS A O 1
ATOM 1664 N N . LYS A 1 222 ? -11.210 -21.626 17.019 1.00 84.94 222 LYS A N 1
ATOM 1665 C CA . LYS A 1 222 ? -9.864 -22.113 17.361 1.00 84.94 222 LYS A CA 1
ATOM 1666 C C . LYS A 1 222 ? -8.814 -21.054 17.004 1.00 84.94 222 LYS A C 1
ATOM 1668 O O . LYS A 1 222 ? -8.908 -20.457 15.935 1.00 84.94 222 LYS A O 1
ATOM 1673 N N . PHE A 1 223 ? -7.820 -20.843 17.862 1.00 81.00 223 PHE A N 1
ATOM 1674 C CA . PHE A 1 223 ? -6.714 -19.902 17.638 1.00 81.00 223 PHE A CA 1
ATOM 1675 C C . PHE A 1 223 ? -5.441 -20.361 18.362 1.00 81.00 223 PHE A C 1
ATOM 1677 O O . PHE A 1 223 ? -5.529 -21.031 19.387 1.00 81.00 223 PHE A O 1
ATOM 1684 N N . ILE A 1 224 ? -4.259 -20.009 17.849 1.00 86.00 224 ILE A N 1
ATOM 1685 C CA . ILE A 1 224 ? -2.986 -20.226 18.556 1.00 86.00 224 ILE A CA 1
ATOM 1686 C C . ILE A 1 224 ? -2.704 -18.982 19.397 1.00 86.00 224 ILE A C 1
ATOM 1688 O O . ILE A 1 224 ? -2.727 -17.872 18.866 1.00 86.00 224 ILE A O 1
ATOM 1692 N N . TYR A 1 225 ? -2.463 -19.147 20.697 1.00 78.31 225 TYR A N 1
ATOM 1693 C CA . TYR A 1 225 ? -2.079 -18.020 21.544 1.00 78.31 225 TYR A CA 1
ATOM 1694 C C . TYR A 1 225 ? -0.638 -17.630 21.236 1.00 78.31 225 TYR A C 1
ATOM 1696 O O . TYR A 1 225 ? 0.257 -18.469 21.294 1.00 78.31 225 TYR A O 1
ATOM 1704 N N . LEU A 1 226 ? -0.415 -16.363 20.917 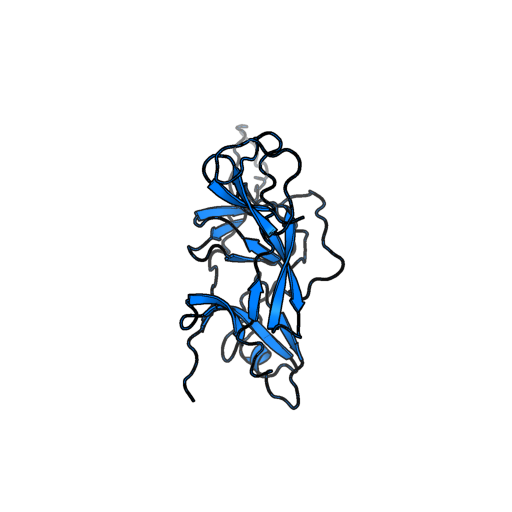1.00 72.88 226 LEU A N 1
ATOM 1705 C CA . LEU A 1 226 ? 0.903 -15.779 20.714 1.00 72.88 226 LEU A CA 1
ATOM 1706 C C . LEU A 1 226 ? 1.011 -14.605 21.687 1.00 72.88 226 LEU A C 1
ATOM 1708 O O . LEU A 1 226 ? 0.057 -13.837 21.820 1.00 72.88 226 LEU A O 1
ATOM 1712 N N . ARG A 1 227 ? 2.126 -14.527 22.414 1.00 59.44 227 ARG A N 1
ATOM 1713 C CA . ARG A 1 227 ? 2.416 -13.407 23.317 1.00 59.44 227 ARG A CA 1
ATOM 1714 C C . ARG A 1 227 ? 2.990 -12.223 22.551 1.00 59.44 227 ARG A C 1
ATOM 1716 O O . ARG A 1 227 ? 3.794 -12.481 21.629 1.00 59.44 227 ARG A O 1
#

Secondary structure (DSSP, 8-state):
-----EEE---------EEE-----SSS----PEEE--EEEEE-TT-EEEE--SS-EEPPTTEEEEEEEEETTTTEEEEEEEETEE-TT--EEEEE-SEEEEEEE--------S----EE-SS-B-HHHHHHSSEEEEEEEEETTTTEEEEEE--SS-B-TT-EEEEEEPBTTBPPTTTTTEEEE---------TTPPEE-TTS-EESSPPTT-EEEETTEEEE---

pLDDT: mean 74.26, std 19.69, range [28.89, 95.94]

Foldseek 3Di:
DDPQDWAFPDDPFADWDWDWDDDDDPDDPDDGDIDGFFGKDFQAQQQKFKFAAQFKWFWDPFKWWWFWDQPPVVLATETDTQGGIDHGQHITMIGGHGDMTGIHGDPDDTDDPPDGQKHFAQAKAALVNCLPDQWWKWHWTQRPVVRHIATATDHNGIDHHGGIIGTDGADVSHHDPRNRRHHHDDPPPPPPPDPDWFKAAPVRHTDPDDDAQHWIDTPNDIDGDHD

Sequence (227 aa):
MKHKKFELCINTNIKESFVFTNKDISGLHTPRFFKFVGLPFTMSAAQYATYYGDKTVKLPAGLTANVGEIDAQKHILKLTPIGNVVPANTAVIITGSAGEYTLDVSTEVGSVPAKNDLKGSLTEIPAATVSSASVAYYAMAYNTEAQKVSFGLVEGTSIPAGKAYIEISKTAGAAPELLGDFLISSVQHVQRDTDSATIYDLNGRKVTQPVSGQLYVRNGKKFIYLR